Protein AF-A0A660DWX8-F1 (afdb_monomer)

Secondary structure (DSSP, 8-state):
------------S--------S---S-S-SSSSTT--HHHHHHHHHHHHTSEEE-SSBGGG--SEEEEESS-BSBTTBSSS---S-EEEEEEE-TT--EEEEEEETTT--EEEEEE-TT-SS-SSSSPEEE--EEEEEEEEE---S-EE-SS-SB-TTS-BS-SEEEEEEEETTS-EEEEEEETTEEEEEEEEEEEE-SSTT--EEEEEEEEEEEETTEEEEEEEEEEEEE--TTTSPPEEEEES--EEEEEEEEE-

Radius of gyration: 25.74 Å; Cα contacts (8 Å, |Δi|>4): 500; chains: 1; bounding box: 68×74×64 Å

Foldseek 3Di:
DDDDDDDDDDPPDDDDDDDDPDDDDDDPPPPPQVPDDPVVVVVVVVLVVPADEDADEALVVDAADKHKYAQHACDQVHNHGGHHFIKIWGWDADPQRKIKIWIAGPPVRWIWIFIDHPPDPDPGDDGIGTDKDKDWQDFDWALQQDKDFTPAFQADPVRHGPFQWKKFWKAWPVGDTDIWIDDSVGRQWTWDWDKDDPPDPPFQKIKIWIWIWGHDGGIIGTPDWWIWIWHDDPDDDPTDIDTDPITMITGTMMGID

Solvent-accessible surface area (backbone atoms only — not comparable to full-atom values): 14872 Å² total; per-residue (Å²): 134,87,84,87,82,79,89,75,80,79,91,70,91,85,83,82,86,79,88,73,91,76,79,93,78,88,75,95,78,68,83,83,48,83,90,58,56,71,70,56,51,50,53,54,50,48,61,63,72,71,31,57,79,48,65,76,48,50,64,84,74,61,64,73,45,63,38,29,38,36,44,30,30,56,37,86,94,35,53,88,44,67,37,91,57,53,31,39,37,39,28,44,68,48,96,86,54,28,36,40,38,37,38,34,35,68,83,82,65,50,33,30,34,36,44,38,40,71,94,35,101,78,77,23,64,77,69,70,43,77,50,67,48,78,42,77,26,40,75,61,78,40,60,34,83,55,75,40,76,38,79,49,54,53,39,43,99,84,69,46,74,67,38,61,27,30,36,32,36,34,34,33,75,84,73,50,72,54,75,29,53,22,45,72,93,40,49,40,41,29,59,37,77,49,75,47,72,51,93,45,102,82,47,68,43,39,36,38,36,44,35,32,37,41,43,53,56,45,34,38,28,36,80,39,69,40,24,41,34,35,34,62,53,75,102,82,51,74,74,43,76,44,81,50,91,52,39,54,23,44,36,33,34,32,35,29,74

Nearest PDB structures (foldseek):
  6zhi-assembly1_D  TM=6.018E-01  e=7.104E+00  Plasmodium falciparum 3D7
  6zhi-assembly4_C  TM=5.816E-01  e=9.516E+00  Plasmodium falciparum 3D7
  1s2k-assembly1_A  TM=2.632E-01  e=6.444E+00  Scytalidium lignicola
  2ifw-assembly2_B  TM=2.660E-01  e=9.991E+00  Scytalidium lignicola
  2ifr-assembly1_A  TM=2.583E-01  e=9.991E+00  Scytalidium lignicola

Organism: NCBI:txid1296538

pLDDT: mean 71.07, std 20.13, range [27.16, 97.12]

Structure (mmCIF, N/CA/C/O backbone):
data_AF-A0A660DWX8-F1
#
_entry.id   AF-A0A660DWX8-F1
#
loop_
_atom_site.group_PDB
_atom_site.id
_atom_site.type_symbol
_atom_site.label_atom_id
_atom_site.label_alt_id
_atom_site.label_comp_id
_atom_site.label_asym_id
_atom_site.label_entity_id
_atom_site.label_seq_id
_atom_site.pdbx_PDB_ins_code
_atom_site.Cartn_x
_atom_site.Cartn_y
_atom_site.Cartn_z
_atom_site.occupancy
_atom_site.B_iso_or_equiv
_atom_site.auth_seq_id
_atom_site.auth_comp_id
_atom_site.auth_asym_id
_atom_site.auth_atom_id
_atom_site.pdbx_PDB_model_num
ATOM 1 N N . MET A 1 1 ? -0.750 -53.207 26.835 1.00 35.75 1 MET A N 1
ATOM 2 C CA . MET A 1 1 ? 0.235 -53.248 25.727 1.00 35.75 1 MET A CA 1
ATOM 3 C C . MET A 1 1 ? -0.372 -52.439 24.581 1.00 35.75 1 MET A C 1
ATOM 5 O O . MET A 1 1 ? -1.400 -52.860 24.087 1.00 35.75 1 MET A O 1
ATOM 9 N N . GLY A 1 2 ? -0.041 -51.154 24.383 1.00 39.81 2 GLY A N 1
ATOM 10 C CA . GLY A 1 2 ? 1.137 -50.644 23.645 1.00 39.81 2 GLY A CA 1
ATOM 11 C C . GLY A 1 2 ? 0.885 -50.775 22.127 1.00 39.81 2 GLY A C 1
ATOM 12 O O . GLY A 1 2 ? 0.665 -51.892 21.693 1.00 39.81 2 GLY A O 1
ATOM 13 N N . LYS A 1 3 ? 0.868 -49.742 21.268 1.00 34.84 3 LYS A N 1
ATOM 14 C CA . LYS A 1 3 ? 1.733 -48.550 21.159 1.00 34.84 3 LYS A CA 1
ATOM 15 C C . LYS A 1 3 ? 1.036 -47.349 20.475 1.00 34.84 3 LYS A C 1
ATOM 17 O O . LYS A 1 3 ? 0.058 -47.507 19.756 1.00 34.84 3 LYS A O 1
ATOM 22 N N . GLN A 1 4 ? 1.621 -46.174 20.721 1.00 45.66 4 GLN A N 1
ATOM 23 C CA . GLN A 1 4 ? 1.367 -44.840 20.159 1.00 45.66 4 GLN A CA 1
ATOM 24 C C . GLN A 1 4 ? 1.542 -44.745 18.631 1.00 45.66 4 GLN A C 1
ATOM 26 O O . GLN A 1 4 ? 2.301 -45.514 18.046 1.00 45.66 4 GLN A O 1
ATOM 31 N N . GLY A 1 5 ? 0.952 -43.705 18.027 1.00 30.19 5 GLY A N 1
ATOM 32 C CA . GLY A 1 5 ? 1.274 -43.267 16.667 1.00 30.19 5 GLY A CA 1
ATOM 33 C C . GLY A 1 5 ? 0.598 -41.951 16.258 1.00 30.19 5 GLY A C 1
ATOM 34 O O . GLY A 1 5 ? -0.425 -41.984 15.594 1.00 30.19 5 GLY A O 1
ATOM 35 N N . ILE A 1 6 ? 1.182 -40.824 16.683 1.00 32.75 6 ILE A N 1
ATOM 36 C CA . ILE A 1 6 ? 1.404 -39.584 15.906 1.00 32.75 6 ILE A CA 1
ATOM 37 C C . ILE A 1 6 ? 0.184 -38.957 15.183 1.00 32.75 6 ILE A C 1
ATOM 39 O O . ILE A 1 6 ? -0.266 -39.426 14.142 1.00 32.75 6 ILE A O 1
ATOM 43 N N . GLN A 1 7 ? -0.254 -37.787 15.670 1.00 40.47 7 GLN A N 1
ATOM 44 C CA . GLN A 1 7 ? -0.896 -36.773 14.819 1.00 40.47 7 GLN A CA 1
ATOM 45 C C . GLN A 1 7 ? 0.070 -36.321 13.713 1.00 40.47 7 GLN A C 1
ATOM 47 O O . GLN A 1 7 ? 1.230 -36.026 13.995 1.00 40.47 7 GLN A O 1
ATOM 52 N N . PRO A 1 8 ? -0.453 -36.092 12.504 1.00 40.81 8 PRO A N 1
ATOM 53 C CA . PRO A 1 8 ? -0.246 -34.803 11.849 1.00 40.81 8 PRO A CA 1
ATOM 54 C C . PRO A 1 8 ? -1.622 -34.212 11.500 1.00 40.81 8 PRO A C 1
ATOM 56 O O . PRO A 1 8 ? -2.468 -34.859 10.890 1.00 40.81 8 PRO A O 1
ATOM 59 N N . ALA A 1 9 ? -1.987 -33.047 12.033 1.00 32.44 9 ALA A N 1
ATOM 60 C CA . ALA A 1 9 ? -1.557 -31.752 11.512 1.00 32.44 9 ALA A CA 1
ATOM 61 C C . ALA A 1 9 ? -1.877 -31.621 10.008 1.00 32.44 9 ALA A C 1
ATOM 63 O O . ALA A 1 9 ? -1.277 -32.282 9.168 1.00 32.44 9 ALA A O 1
ATOM 64 N N . LEU A 1 10 ? -2.820 -30.727 9.691 1.00 33.38 10 LEU A N 1
ATOM 65 C CA . LEU A 1 10 ? -2.987 -30.116 8.368 1.00 33.38 10 LEU A CA 1
ATOM 66 C C . LEU A 1 10 ? -3.378 -31.052 7.203 1.00 33.38 10 LEU A C 1
ATOM 68 O O . LEU A 1 10 ? -2.613 -31.289 6.276 1.00 33.38 10 LEU A O 1
ATOM 72 N N . ARG A 1 11 ? -4.669 -31.397 7.115 1.00 30.52 11 ARG A N 1
ATOM 73 C CA . ARG A 1 11 ? -5.374 -31.282 5.821 1.00 30.52 11 ARG A CA 1
ATOM 74 C C . ARG A 1 11 ? -6.140 -29.966 5.804 1.00 30.52 11 ARG A C 1
ATOM 76 O O . ARG A 1 11 ? -7.360 -29.910 5.922 1.00 30.52 11 ARG A O 1
ATOM 83 N N . MET A 1 12 ? -5.341 -28.905 5.744 1.00 40.47 12 MET A N 1
ATOM 84 C CA . MET A 1 12 ? -5.750 -27.562 5.372 1.00 40.47 12 MET A CA 1
ATOM 85 C C . MET A 1 12 ? -6.272 -27.557 3.934 1.00 40.47 12 MET A C 1
ATOM 87 O O . MET A 1 12 ? -5.748 -28.257 3.072 1.00 40.47 12 MET A O 1
ATOM 91 N N . LEU A 1 13 ? -7.263 -26.692 3.715 1.00 36.34 13 LEU A N 1
ATOM 92 C CA . LEU A 1 13 ? -7.712 -26.185 2.419 1.00 36.34 13 LEU A CA 1
ATOM 93 C C . LEU A 1 13 ? -8.389 -27.212 1.505 1.00 36.34 13 LEU A C 1
ATOM 95 O O . LEU A 1 13 ? -7.940 -27.529 0.409 1.00 36.34 13 LEU A O 1
ATOM 99 N N . GLY A 1 14 ? -9.568 -27.657 1.931 1.00 35.03 14 GLY A N 1
ATOM 100 C CA . GLY A 1 14 ? -10.550 -28.189 0.996 1.00 35.03 14 GLY A CA 1
ATOM 101 C C . GLY A 1 14 ? -11.754 -28.810 1.679 1.00 35.03 14 GLY A C 1
ATOM 102 O O . GLY A 1 14 ? -11.688 -29.986 2.028 1.00 35.03 14 GLY A O 1
ATOM 103 N N . ARG A 1 15 ? -12.860 -28.054 1.812 1.00 34.03 15 ARG A N 1
ATOM 104 C CA . ARG A 1 15 ? -14.256 -28.523 1.604 1.00 34.03 15 ARG A CA 1
ATOM 105 C C . ARG A 1 15 ? -15.292 -27.448 1.961 1.00 34.03 15 ARG A C 1
ATOM 107 O O . ARG A 1 15 ? -15.261 -26.881 3.041 1.00 34.03 15 ARG A O 1
ATOM 114 N N . ARG A 1 16 ? -16.099 -27.048 0.970 1.00 33.59 16 ARG A N 1
ATOM 115 C CA . ARG A 1 16 ? -17.492 -27.477 0.687 1.00 33.59 16 ARG A CA 1
ATOM 116 C C . ARG A 1 16 ? -18.495 -27.024 1.754 1.00 33.59 16 ARG A C 1
ATOM 118 O O . ARG A 1 16 ? -18.757 -27.739 2.716 1.00 33.59 16 ARG A O 1
ATOM 125 N N . VAL A 1 17 ? -19.104 -25.864 1.501 1.00 28.98 17 VAL A N 1
ATOM 126 C CA . VAL A 1 17 ? -20.312 -25.395 2.191 1.00 28.98 17 VAL A CA 1
ATOM 127 C C . VAL A 1 17 ? -21.474 -26.306 1.793 1.00 28.98 17 VAL A C 1
ATOM 129 O O . VAL A 1 17 ? -21.757 -26.493 0.610 1.00 28.98 17 VAL A O 1
ATOM 132 N N . LYS A 1 18 ? -22.122 -26.915 2.786 1.00 33.00 18 LYS A N 1
ATOM 133 C CA . LYS A 1 18 ? -23.332 -27.719 2.603 1.00 33.00 18 LYS A CA 1
ATOM 134 C C . LYS A 1 18 ? -24.519 -26.750 2.620 1.00 33.00 18 LYS A C 1
ATOM 136 O O . LYS A 1 18 ? -24.783 -26.158 3.662 1.00 33.00 18 LYS A O 1
ATOM 141 N N . MET A 1 19 ? -25.204 -26.556 1.488 1.00 30.94 19 MET A N 1
ATOM 142 C CA . MET A 1 19 ? -26.486 -25.840 1.483 1.00 30.94 19 MET A CA 1
ATOM 143 C C . MET A 1 19 ? -27.497 -26.647 2.299 1.00 30.94 19 MET A C 1
ATOM 145 O O . MET A 1 19 ? -27.744 -27.815 1.998 1.00 30.94 19 MET A O 1
ATOM 149 N N . LEU A 1 20 ? -28.076 -26.024 3.321 1.00 31.80 20 LEU A N 1
ATOM 150 C CA . LEU A 1 20 ? -29.263 -26.525 4.001 1.00 31.80 20 LEU A CA 1
ATOM 151 C C . LEU A 1 20 ? -30.423 -25.597 3.646 1.00 31.80 20 LEU A C 1
ATOM 153 O O . LEU A 1 20 ? -30.502 -24.460 4.097 1.00 31.80 20 LEU A O 1
ATOM 157 N N . THR A 1 21 ? -31.304 -26.102 2.788 1.00 35.97 21 THR A N 1
ATOM 158 C CA . THR A 1 21 ? -32.661 -25.602 2.583 1.00 35.97 21 THR A CA 1
ATOM 159 C C . THR A 1 21 ? -33.424 -25.642 3.903 1.00 35.97 21 THR A C 1
ATOM 161 O O . THR A 1 21 ? -33.606 -26.721 4.466 1.00 35.97 21 THR A O 1
ATOM 164 N N . GLY A 1 22 ? -33.911 -24.490 4.362 1.00 30.03 22 GLY A N 1
ATOM 165 C CA . GLY A 1 22 ? -34.916 -24.414 5.421 1.00 30.03 22 GLY A CA 1
ATOM 166 C C . GLY A 1 22 ? -34.635 -23.339 6.465 1.00 30.03 22 GLY A C 1
ATOM 167 O O . GLY A 1 22 ? -33.806 -23.540 7.341 1.00 30.03 22 GLY A O 1
ATOM 168 N N . LYS A 1 23 ? -35.420 -22.257 6.382 1.00 27.16 23 LYS A N 1
ATOM 169 C CA . LYS A 1 23 ? -35.608 -21.180 7.370 1.00 27.16 23 LYS A CA 1
ATOM 170 C C . LYS A 1 23 ? -34.357 -20.357 7.709 1.00 27.16 23 LYS A C 1
ATOM 172 O O . LYS A 1 23 ? -33.561 -20.706 8.571 1.00 27.16 23 LYS A O 1
ATOM 177 N N . MET A 1 24 ? -34.267 -19.199 7.048 1.00 36.00 24 MET A N 1
ATOM 178 C CA . MET A 1 24 ? -33.574 -18.033 7.589 1.00 36.00 24 MET A CA 1
ATOM 179 C C . MET A 1 24 ? -34.241 -17.651 8.902 1.00 36.00 24 MET A C 1
ATOM 181 O O . MET A 1 24 ? -35.415 -17.290 8.899 1.00 36.00 24 MET A O 1
ATOM 185 N N . ASP A 1 25 ? -33.484 -17.705 9.986 1.00 28.30 25 ASP A N 1
ATOM 186 C CA . ASP A 1 25 ? -33.699 -16.790 11.088 1.00 28.30 25 ASP A CA 1
ATOM 187 C C . ASP A 1 25 ? -32.391 -16.605 11.865 1.00 28.30 25 ASP A C 1
ATOM 189 O O . ASP A 1 25 ? -31.707 -17.571 12.201 1.00 28.30 25 ASP A O 1
ATOM 193 N N . ILE A 1 26 ? -32.105 -15.335 12.160 1.00 28.23 26 ILE A N 1
ATOM 194 C CA . ILE A 1 26 ? -31.146 -14.832 13.154 1.00 28.23 26 ILE A CA 1
ATOM 195 C C . ILE A 1 26 ? -29.673 -14.656 12.696 1.00 28.23 26 ILE A C 1
ATOM 197 O O . ILE A 1 26 ? -28.822 -15.538 12.780 1.00 28.23 26 ILE A O 1
ATOM 201 N N . MET A 1 27 ? -29.417 -13.381 12.367 1.00 28.69 27 MET A N 1
ATOM 202 C CA . MET A 1 27 ? -28.271 -12.528 12.733 1.00 28.69 27 MET A CA 1
ATOM 203 C C . MET A 1 27 ? -27.038 -12.456 11.822 1.00 28.69 27 MET A C 1
ATOM 205 O O . MET A 1 27 ? -26.155 -13.310 11.806 1.00 28.69 27 MET A O 1
ATOM 209 N N . ALA A 1 28 ? -26.956 -11.287 11.181 1.00 30.06 28 ALA A N 1
ATOM 210 C CA . ALA A 1 28 ? -25.842 -10.669 10.469 1.00 30.06 28 ALA A CA 1
ATOM 211 C C . ALA A 1 28 ? -24.608 -10.357 11.354 1.00 30.06 28 ALA A C 1
ATOM 213 O O . ALA A 1 28 ? -23.962 -9.333 11.177 1.00 30.06 28 ALA A O 1
ATOM 214 N N . ASP A 1 29 ? -24.270 -11.236 12.300 1.00 35.34 29 ASP A N 1
ATOM 215 C CA . ASP A 1 29 ? -23.141 -11.072 13.236 1.00 35.34 29 ASP A CA 1
ATOM 216 C C . ASP A 1 29 ? -21.944 -11.984 12.875 1.00 35.34 29 ASP A C 1
ATOM 218 O O . ASP A 1 29 ? -21.023 -12.215 13.660 1.00 35.34 29 ASP A O 1
ATOM 222 N N . ARG A 1 30 ? -21.970 -12.578 11.671 1.00 37.03 30 ARG A N 1
ATOM 223 C CA . ARG A 1 30 ? -20.941 -13.520 11.193 1.00 37.03 30 ARG A CA 1
ATOM 224 C C . ARG A 1 30 ? -20.036 -12.998 10.080 1.00 37.03 30 ARG A C 1
ATOM 226 O O . ARG A 1 30 ? -19.016 -13.635 9.836 1.00 37.03 30 ARG A O 1
ATOM 233 N N . ASP A 1 31 ? -20.332 -11.848 9.479 1.00 36.16 31 ASP A N 1
ATOM 234 C CA . ASP A 1 31 ? -19.535 -11.334 8.352 1.00 36.16 31 ASP A CA 1
ATOM 235 C C . ASP A 1 31 ? -18.411 -10.361 8.757 1.00 36.16 31 ASP A C 1
ATOM 237 O O . ASP A 1 31 ? -17.542 -10.058 7.943 1.00 36.16 31 ASP A O 1
ATOM 241 N N . THR A 1 32 ? -18.344 -9.931 10.021 1.00 38.03 32 THR A N 1
ATOM 242 C CA . THR A 1 32 ? -17.264 -9.066 10.546 1.00 38.03 32 THR A CA 1
ATOM 243 C C . THR A 1 32 ? -16.118 -9.829 11.218 1.00 38.03 32 THR A C 1
ATOM 245 O O . THR A 1 32 ? -15.033 -9.281 11.393 1.00 38.03 32 THR A O 1
ATOM 248 N N . ASN A 1 33 ? -16.299 -11.109 11.551 1.00 38.00 33 ASN A N 1
ATOM 249 C CA . ASN A 1 33 ? -15.343 -11.876 12.359 1.00 38.00 33 ASN A CA 1
ATOM 250 C C . ASN A 1 33 ? -14.430 -12.761 11.514 1.00 38.00 33 ASN A C 1
ATOM 252 O O . ASN A 1 33 ? -14.343 -13.961 11.773 1.00 38.00 33 ASN A O 1
ATOM 256 N N . GLY A 1 34 ? -13.773 -12.181 10.502 1.00 35.72 34 GLY A N 1
ATOM 257 C CA . GLY A 1 34 ? -12.835 -12.869 9.609 1.00 35.72 34 GLY A CA 1
ATOM 258 C C . GLY A 1 34 ? -12.031 -13.967 10.321 1.00 35.72 34 GLY A C 1
ATOM 259 O O . GLY A 1 34 ? -11.048 -13.696 10.996 1.00 35.72 34 GLY A O 1
ATOM 260 N N . LEU A 1 35 ? -12.497 -15.214 10.185 1.00 41.75 35 LEU A N 1
ATOM 261 C CA . LEU A 1 35 ? -11.882 -16.457 10.666 1.00 41.75 35 LEU A CA 1
ATOM 262 C C . LEU A 1 35 ? -11.639 -16.608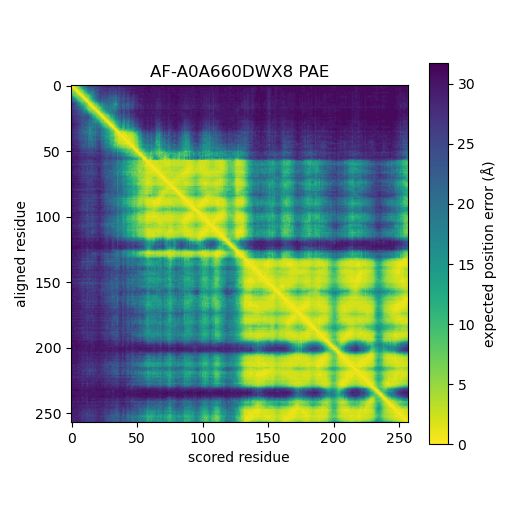 12.186 1.00 41.75 35 LEU A C 1
ATOM 264 O O . LEU A 1 35 ? -11.036 -17.607 12.583 1.00 41.75 35 LEU A O 1
ATOM 268 N N . MET A 1 36 ? -12.118 -15.707 13.051 1.00 37.53 36 MET A N 1
ATOM 269 C CA . MET A 1 36 ? -11.852 -15.802 14.494 1.00 37.53 36 MET A CA 1
ATOM 270 C C . MET A 1 36 ? -12.907 -16.657 15.235 1.00 37.53 36 MET A C 1
ATOM 272 O O . MET A 1 36 ? -14.105 -16.376 15.145 1.00 37.53 36 MET A O 1
ATOM 276 N N . PRO A 1 37 ? -12.507 -17.689 16.010 1.00 41.84 37 PRO A N 1
ATOM 277 C CA . PRO A 1 37 ? -13.422 -18.455 16.858 1.00 41.84 37 PRO A CA 1
ATOM 278 C C . PRO A 1 37 ? -14.137 -17.576 17.899 1.00 41.84 37 PRO A C 1
ATOM 280 O O . PRO A 1 37 ? -13.528 -16.707 18.517 1.00 41.84 37 PRO A O 1
ATOM 283 N N . ALA A 1 38 ? -15.425 -17.828 18.154 1.00 45.94 38 ALA A N 1
ATOM 284 C CA . ALA A 1 38 ? -16.279 -16.977 18.999 1.00 45.94 38 ALA A CA 1
ATOM 285 C C . ALA A 1 38 ? -15.774 -16.772 20.445 1.00 45.94 38 ALA A C 1
ATOM 287 O O . ALA A 1 38 ? -16.075 -15.762 21.079 1.00 45.94 38 ALA A O 1
ATOM 288 N N . ASN A 1 39 ? -15.000 -17.717 20.982 1.00 46.41 39 ASN A N 1
ATOM 289 C CA . ASN A 1 39 ? -14.335 -17.587 22.280 1.00 46.41 39 ASN A CA 1
ATOM 290 C C . ASN A 1 39 ? -13.144 -16.613 22.236 1.00 46.41 39 ASN A C 1
ATOM 292 O O . ASN A 1 39 ? -12.944 -15.871 23.191 1.00 46.41 39 ASN A O 1
ATOM 296 N N . MET A 1 40 ? -12.395 -16.564 21.133 1.00 44.31 40 MET A N 1
ATOM 297 C CA . MET A 1 40 ? -11.345 -15.564 20.923 1.00 44.31 40 MET A CA 1
ATOM 298 C C . MET A 1 40 ? -11.941 -14.179 20.683 1.00 44.31 40 MET A C 1
ATOM 300 O O . MET A 1 40 ? -11.446 -13.225 21.264 1.00 44.31 40 MET A O 1
ATOM 304 N N . VAL A 1 41 ? -13.058 -14.081 19.953 1.00 44.97 41 VAL A N 1
ATOM 305 C CA . VAL A 1 41 ? -13.814 -12.823 19.813 1.00 44.97 41 VAL A CA 1
ATOM 306 C C . VAL A 1 41 ? -14.323 -12.344 21.173 1.00 44.97 41 VAL A C 1
ATOM 308 O O . VAL A 1 41 ? -14.178 -11.175 21.507 1.00 44.97 41 VAL A O 1
ATOM 311 N N . LYS A 1 42 ? -14.860 -13.238 22.016 1.00 46.12 42 LYS A N 1
ATOM 312 C CA . LYS A 1 42 ? -15.243 -12.886 23.395 1.00 46.12 42 LYS A CA 1
ATOM 313 C C . LYS A 1 42 ? -14.054 -12.417 24.229 1.00 46.12 42 LYS A C 1
ATOM 315 O O . LYS A 1 42 ? -14.195 -11.420 24.924 1.00 46.12 42 LYS A O 1
ATOM 320 N N . ASN A 1 43 ? -12.908 -13.088 24.149 1.00 46.44 43 ASN A N 1
ATOM 321 C CA . ASN A 1 43 ? -11.706 -12.673 24.874 1.00 46.44 43 ASN A CA 1
ATOM 322 C C . ASN A 1 43 ? -11.166 -11.332 24.352 1.00 46.44 43 ASN A C 1
ATOM 324 O O . ASN A 1 43 ? -10.808 -10.472 25.147 1.00 46.44 43 ASN A O 1
ATOM 328 N N . GLN A 1 44 ? -11.176 -11.107 23.039 1.00 47.44 44 GLN A N 1
ATOM 329 C CA . GLN A 1 44 ? -10.790 -9.838 22.423 1.00 47.44 44 GLN A CA 1
ATOM 330 C C . GLN A 1 44 ? -11.750 -8.711 22.827 1.00 47.44 44 GLN A C 1
ATOM 332 O O . GLN A 1 44 ? -11.318 -7.645 23.254 1.00 47.44 44 GLN A O 1
ATOM 337 N N . ASN A 1 45 ? -13.056 -8.971 22.807 1.00 42.41 45 ASN A N 1
ATOM 338 C CA . ASN A 1 45 ? -14.064 -8.032 23.288 1.00 42.41 45 ASN A CA 1
ATOM 339 C C . ASN A 1 45 ? -13.921 -7.769 24.795 1.00 42.41 45 ASN A C 1
ATOM 341 O O . ASN A 1 45 ? -14.094 -6.634 25.226 1.00 42.41 45 ASN A O 1
ATOM 345 N N . GLN A 1 46 ? -13.526 -8.763 25.597 1.00 46.38 46 GLN A N 1
ATOM 346 C CA . GLN A 1 46 ? -13.201 -8.570 27.015 1.00 46.38 46 GLN A CA 1
ATOM 347 C C . GLN A 1 46 ? -11.972 -7.671 27.228 1.00 46.38 46 GLN A C 1
ATOM 349 O O . GLN A 1 46 ? -11.972 -6.890 28.181 1.00 46.38 46 GLN A O 1
ATOM 354 N N . ILE A 1 47 ? -10.974 -7.701 26.330 1.00 48.62 47 ILE A N 1
ATOM 355 C CA . ILE A 1 47 ? -9.843 -6.753 26.350 1.00 48.62 47 ILE A CA 1
ATOM 356 C C . ILE A 1 47 ? -10.336 -5.316 26.149 1.00 48.62 47 ILE A C 1
ATOM 358 O O . ILE A 1 47 ? -9.747 -4.407 26.719 1.00 48.62 47 ILE A O 1
ATOM 362 N N . PHE A 1 48 ? -11.412 -5.091 25.390 1.00 50.69 48 PHE A N 1
ATOM 363 C CA . PHE A 1 48 ? -11.993 -3.757 25.183 1.00 50.69 48 PHE A CA 1
ATOM 364 C C . PHE A 1 48 ? -12.980 -3.330 26.284 1.00 50.69 48 PHE A C 1
ATOM 366 O O . PHE A 1 48 ? -13.100 -2.137 26.558 1.00 50.69 48 PHE A O 1
ATOM 373 N N . VAL A 1 49 ? -13.660 -4.281 26.937 1.00 47.78 49 VAL A N 1
ATOM 374 C CA . VAL A 1 49 ? -14.619 -4.023 28.033 1.00 47.78 49 VAL A CA 1
ATOM 375 C C . VAL A 1 49 ? -13.920 -3.584 29.327 1.00 47.78 49 VAL A C 1
ATOM 377 O O . VAL A 1 49 ? -14.476 -2.773 30.061 1.00 47.78 49 VAL A O 1
ATOM 380 N N . ASN A 1 50 ? -12.693 -4.052 29.584 1.00 49.91 50 ASN A N 1
ATOM 381 C CA . ASN A 1 50 ? -11.948 -3.755 30.817 1.00 49.91 50 ASN A CA 1
ATOM 382 C C . ASN A 1 50 ? -10.925 -2.612 30.689 1.00 49.91 50 ASN A C 1
ATOM 384 O O . ASN A 1 50 ? -10.110 -2.419 31.591 1.00 49.91 50 ASN A O 1
ATOM 388 N N . ARG A 1 51 ? -10.924 -1.854 29.585 1.00 59.69 51 ARG A N 1
ATOM 389 C CA . ARG A 1 51 ? -9.994 -0.725 29.435 1.00 59.69 51 ARG A CA 1
ATOM 390 C C . ARG A 1 51 ? -10.455 0.454 30.275 1.00 59.69 51 ARG A C 1
ATOM 392 O O . ARG A 1 51 ? -11.605 0.880 30.169 1.00 59.69 51 ARG A O 1
ATOM 399 N N . THR A 1 52 ? -9.541 1.023 31.054 1.00 61.25 52 THR A N 1
ATOM 400 C CA . THR A 1 52 ? -9.799 2.248 31.814 1.00 61.25 52 THR A CA 1
ATOM 401 C C . THR A 1 52 ? -10.162 3.370 30.848 1.00 61.25 52 THR A C 1
ATOM 403 O O . THR A 1 52 ? -9.338 3.784 30.026 1.00 61.25 52 THR A O 1
ATOM 406 N N . MET A 1 53 ? -11.403 3.853 30.939 1.00 60.53 53 MET A N 1
ATOM 407 C CA . MET A 1 53 ? -11.828 5.041 30.213 1.00 60.53 53 MET A CA 1
ATOM 408 C C . MET A 1 53 ? -11.147 6.247 30.849 1.00 60.53 53 MET A C 1
ATOM 410 O O . MET A 1 53 ? -11.390 6.555 32.014 1.00 60.53 53 MET A O 1
ATOM 414 N N . THR A 1 54 ? -10.261 6.889 30.097 1.00 63.53 54 THR A N 1
ATOM 415 C CA . THR A 1 54 ? -9.519 8.057 30.572 1.00 63.53 54 THR A CA 1
ATOM 416 C C . THR A 1 54 ? -9.928 9.276 29.763 1.00 63.53 54 THR A C 1
ATOM 418 O O . THR A 1 54 ? -10.003 9.215 28.535 1.00 63.53 54 THR A O 1
ATOM 421 N N . THR A 1 55 ? -10.186 10.374 30.465 1.00 63.75 55 THR A N 1
ATOM 422 C CA . THR A 1 55 ? -10.575 11.665 29.893 1.00 63.75 55 THR A CA 1
ATOM 423 C C . THR A 1 55 ? -9.562 12.736 30.297 1.00 63.75 55 THR A C 1
ATOM 425 O O . THR A 1 55 ? -9.010 12.650 31.396 1.00 63.75 55 THR A O 1
ATOM 428 N N . LEU A 1 56 ? -9.364 13.760 29.458 1.00 59.31 56 LEU A N 1
ATOM 429 C CA . LEU A 1 56 ? -8.642 15.000 29.798 1.00 59.31 56 LEU A CA 1
ATOM 430 C C . LEU A 1 56 ? -7.130 14.840 30.065 1.00 59.31 56 LEU A C 1
ATOM 432 O O . LEU A 1 56 ? -6.604 15.326 31.067 1.00 59.31 56 LEU A O 1
ATOM 436 N N . LYS A 1 57 ? -6.417 14.166 29.155 1.00 69.44 57 LYS A N 1
ATOM 437 C CA . LYS A 1 57 ? -4.942 14.146 29.090 1.00 69.44 57 LYS A CA 1
ATOM 438 C C . LYS A 1 57 ? -4.463 14.228 27.642 1.00 69.44 57 LYS A C 1
ATOM 440 O O . LYS A 1 57 ? -5.224 13.906 26.724 1.00 69.44 57 LYS A O 1
ATOM 445 N N . ASN A 1 58 ? -3.213 14.639 27.433 1.00 82.25 58 ASN A N 1
ATOM 446 C CA . ASN A 1 58 ? -2.563 14.456 26.140 1.00 82.25 58 ASN A CA 1
ATOM 447 C C . ASN A 1 58 ? -2.326 12.951 25.922 1.00 82.25 58 ASN A C 1
ATOM 449 O O . ASN A 1 58 ? -1.937 12.244 26.852 1.00 82.25 58 ASN A O 1
ATOM 453 N N . ILE A 1 59 ? -2.571 12.444 24.709 1.00 84.44 59 ILE A N 1
ATOM 454 C CA . ILE A 1 59 ? -2.373 11.024 24.359 1.00 84.44 59 ILE A CA 1
ATOM 455 C C . ILE A 1 59 ? -0.940 10.548 24.656 1.00 84.44 59 ILE A C 1
ATOM 457 O O . ILE A 1 59 ? -0.735 9.376 24.965 1.00 84.44 59 ILE A O 1
ATOM 461 N N . LEU A 1 60 ? 0.043 11.446 24.613 1.00 85.25 60 LEU A N 1
ATOM 462 C CA . LEU A 1 60 ? 1.452 11.114 24.848 1.00 85.25 60 LEU A CA 1
ATOM 463 C C . LEU A 1 60 ? 1.848 11.073 26.331 1.00 85.25 60 LEU A C 1
ATOM 465 O O . LEU A 1 60 ? 2.978 10.717 26.643 1.00 85.25 60 LEU A O 1
ATOM 469 N N . ASP A 1 61 ? 0.936 11.407 27.248 1.00 84.62 61 ASP A N 1
ATOM 470 C CA . ASP A 1 61 ? 1.189 11.326 28.695 1.00 84.62 61 ASP A CA 1
ATOM 471 C C . ASP A 1 61 ? 0.907 9.922 29.260 1.00 84.62 61 ASP A C 1
ATOM 473 O O . ASP A 1 61 ? 1.068 9.667 30.458 1.00 84.62 61 ASP A O 1
ATOM 477 N N . PHE A 1 62 ? 0.412 9.010 28.422 1.00 83.75 62 PHE A N 1
ATOM 478 C CA . PHE A 1 62 ? 0.065 7.657 28.829 1.00 83.75 62 PHE A CA 1
ATOM 479 C C . PHE A 1 62 ? 1.314 6.775 28.878 1.00 83.75 62 PHE A C 1
ATOM 481 O O . PHE A 1 62 ? 2.050 6.650 27.905 1.00 83.75 62 PHE A O 1
ATOM 488 N N . GLY A 1 63 ? 1.537 6.134 30.027 1.00 84.50 63 GLY A N 1
ATOM 489 C CA . GLY A 1 63 ? 2.552 5.090 30.159 1.00 84.50 63 GLY A CA 1
ATOM 490 C C . GLY A 1 63 ? 2.137 3.779 29.476 1.00 84.50 63 GLY A C 1
ATOM 491 O O . GLY A 1 63 ? 1.044 3.695 28.918 1.00 84.50 63 GLY A O 1
ATOM 492 N N . PRO A 1 64 ? 2.981 2.733 29.544 1.00 86.50 64 PRO A N 1
ATOM 493 C CA . PRO A 1 64 ? 2.679 1.430 28.957 1.00 86.50 64 PRO A CA 1
ATOM 494 C C . PRO A 1 64 ? 1.365 0.838 29.482 1.00 86.50 64 PRO A C 1
ATOM 496 O O . PRO A 1 64 ? 1.161 0.739 30.694 1.00 86.50 64 PRO A O 1
ATOM 499 N N . GLY A 1 65 ? 0.480 0.419 28.577 1.00 82.44 65 GLY A N 1
ATOM 500 C CA . GLY A 1 65 ? -0.840 -0.099 28.924 1.00 82.44 65 GLY A CA 1
ATOM 501 C C . GLY A 1 65 ? -1.852 -0.069 27.777 1.00 82.44 65 GLY A C 1
ATOM 502 O O . GLY A 1 65 ? -1.542 0.315 26.654 1.00 82.44 65 GLY A O 1
ATOM 503 N N . PHE A 1 66 ? -3.084 -0.478 28.086 1.00 82.75 66 PHE A N 1
ATOM 504 C CA . PHE A 1 66 ? -4.212 -0.529 27.151 1.00 82.75 66 PHE A CA 1
ATOM 505 C C . PHE A 1 66 ? -5.331 0.393 27.640 1.00 82.75 66 PHE A C 1
ATOM 507 O O . PHE A 1 66 ? -5.900 0.179 28.714 1.00 82.75 66 PHE A O 1
ATOM 514 N N . TYR A 1 67 ? -5.680 1.398 26.844 1.00 82.38 67 TYR A N 1
ATOM 515 C CA . TYR A 1 67 ? -6.587 2.473 27.236 1.00 82.38 67 TYR A CA 1
ATOM 516 C C . TYR A 1 67 ? -7.753 2.622 26.263 1.00 82.38 67 TYR A C 1
ATOM 518 O O . TYR A 1 67 ? -7.676 2.259 25.084 1.00 82.38 67 TYR A O 1
ATOM 526 N N . LYS A 1 68 ? -8.853 3.167 26.785 1.00 82.44 68 LYS A N 1
ATOM 527 C CA . LYS A 1 68 ? -9.969 3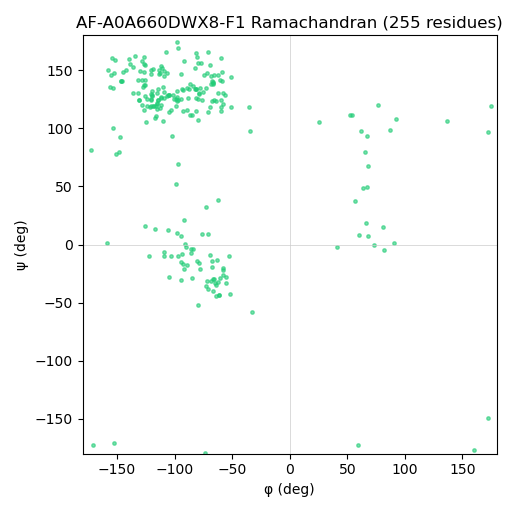.693 26.003 1.00 82.44 68 LYS A CA 1
ATOM 528 C C . LYS A 1 68 ? -10.025 5.195 26.250 1.00 82.44 68 LYS A C 1
ATOM 530 O O . LYS A 1 68 ? -10.083 5.631 27.399 1.00 82.44 68 LYS A O 1
ATOM 535 N N . LEU A 1 69 ? -9.965 5.971 25.182 1.00 80.62 69 LEU A N 1
ATOM 536 C CA . LEU A 1 69 ? -9.818 7.417 25.221 1.00 80.62 69 LEU A CA 1
ATOM 537 C C . LEU A 1 69 ? -11.106 8.104 24.782 1.00 80.62 69 LEU A C 1
ATOM 539 O O . LEU A 1 69 ? -11.811 7.606 23.903 1.00 80.62 69 LEU A O 1
ATOM 543 N N . TYR A 1 70 ? -11.390 9.247 25.395 1.00 81.19 70 TYR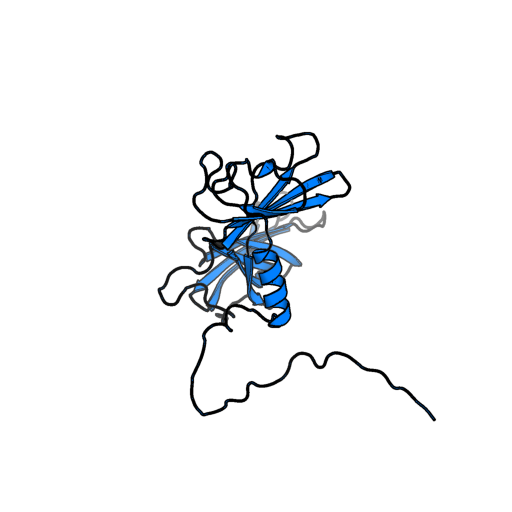 A N 1
ATOM 544 C CA . TYR A 1 70 ? -12.470 10.159 25.025 1.00 81.19 70 TYR A CA 1
ATOM 545 C C . TYR A 1 70 ? -12.120 11.562 25.532 1.00 81.19 70 TYR A C 1
ATOM 547 O O . TYR A 1 70 ? -11.688 11.686 26.679 1.00 81.19 70 TYR A O 1
ATOM 555 N N . GLY A 1 71 ? -12.297 12.614 24.727 1.00 74.38 71 GLY A N 1
ATOM 556 C CA . GLY A 1 71 ? -11.967 13.979 25.160 1.00 74.38 71 GLY A CA 1
ATOM 557 C C . GLY A 1 71 ? -10.474 14.157 25.446 1.00 74.38 71 GLY A C 1
ATOM 558 O O . GLY A 1 71 ? -10.099 14.600 26.530 1.00 74.38 71 GLY A O 1
ATOM 559 N N . VAL A 1 72 ? -9.615 13.714 24.523 1.00 80.38 72 VAL A N 1
ATOM 560 C CA . VAL A 1 72 ? -8.146 13.779 24.657 1.00 80.38 72 VAL A CA 1
ATOM 561 C C . VAL A 1 72 ? -7.530 14.740 23.641 1.00 80.38 72 VAL A C 1
ATOM 563 O O . VAL A 1 72 ? -8.055 14.892 22.533 1.00 80.38 72 VAL A O 1
ATOM 566 N N . LEU A 1 73 ? -6.404 15.354 24.021 1.00 82.75 73 LEU A N 1
ATOM 567 C CA . LEU A 1 73 ? -5.567 16.212 23.168 1.00 82.75 73 LEU A CA 1
ATOM 568 C C . LEU A 1 73 ? -4.457 15.402 22.485 1.00 82.75 73 LEU A C 1
ATOM 570 O O . LEU A 1 73 ? -4.058 14.350 22.981 1.00 82.75 73 LEU A O 1
ATOM 574 N N . GLY A 1 74 ? -3.913 15.905 21.375 1.00 79.00 74 GLY A N 1
ATOM 575 C CA . GLY A 1 74 ? -2.822 15.237 20.657 1.00 79.00 74 GLY A CA 1
ATOM 576 C C . GLY A 1 74 ? -3.272 14.096 19.738 1.00 79.00 74 GLY A C 1
ATOM 577 O O . GLY A 1 74 ? -2.434 13.310 19.296 1.00 79.00 74 GLY A O 1
ATOM 578 N N . HIS A 1 75 ? -4.571 14.004 19.426 1.00 84.31 75 HIS A N 1
ATOM 579 C CA . HIS A 1 75 ? -5.100 13.043 18.455 1.00 84.31 75 HIS A CA 1
ATOM 580 C C . HIS A 1 75 ? -4.590 13.366 17.033 1.00 84.31 75 HIS A C 1
ATOM 582 O O . HIS A 1 75 ? -4.598 14.534 16.651 1.00 84.31 75 HIS A O 1
ATOM 588 N N . PRO A 1 76 ? -4.212 12.377 16.197 1.00 81.12 76 PRO A N 1
ATOM 589 C CA . PRO A 1 76 ? -3.696 12.606 14.839 1.00 81.12 76 PRO A CA 1
ATOM 590 C C . PRO A 1 76 ? -4.593 13.495 13.964 1.00 81.12 76 PRO A C 1
ATOM 592 O O . PRO A 1 76 ? -4.113 14.387 13.275 1.00 81.12 76 PRO A O 1
ATOM 595 N N . LEU A 1 77 ? -5.911 13.270 14.015 1.00 77.00 77 LEU A N 1
ATOM 596 C CA . LEU A 1 77 ? -6.909 14.070 13.285 1.00 77.00 77 LEU A CA 1
ATOM 597 C C . LEU A 1 77 ? -7.244 15.419 13.941 1.00 77.00 77 LEU A C 1
ATOM 599 O O . LEU A 1 77 ? -7.869 16.266 13.309 1.00 77.00 77 LEU A O 1
ATOM 603 N N . SER A 1 78 ? -6.889 15.610 15.212 1.00 76.88 78 SER A N 1
ATOM 604 C CA . SER A 1 78 ? -7.165 16.847 15.941 1.00 76.88 78 SER A CA 1
ATOM 605 C C . SER A 1 78 ? -6.097 17.076 17.016 1.00 76.88 78 SER A C 1
ATOM 607 O O . SER A 1 78 ? -6.306 16.771 18.191 1.00 76.88 78 SER A O 1
ATOM 609 N N . PRO A 1 79 ? -4.898 17.553 16.630 1.00 77.94 79 PRO A N 1
ATOM 610 C CA . PRO A 1 79 ? -3.777 17.630 17.565 1.00 77.94 79 PRO A CA 1
ATOM 611 C C . PRO A 1 79 ? -3.992 18.668 18.672 1.00 77.94 79 PRO A C 1
ATOM 613 O O . PRO A 1 79 ? -3.503 18.492 19.785 1.00 77.94 79 PRO A O 1
ATOM 616 N N . THR A 1 80 ? -4.723 19.743 18.365 1.00 77.56 80 THR A N 1
ATOM 617 C CA . THR A 1 80 ? -4.886 20.928 19.222 1.00 77.56 80 THR A CA 1
ATOM 618 C C . THR A 1 80 ? -6.273 21.070 19.845 1.00 77.56 80 THR A C 1
ATOM 620 O O . THR A 1 80 ? -6.468 21.961 20.668 1.00 77.56 80 THR A O 1
ATOM 623 N N . VAL A 1 81 ? -7.236 20.224 19.470 1.00 78.00 81 VAL A N 1
ATOM 624 C CA . VAL A 1 81 ? -8.617 20.275 19.966 1.00 78.00 81 VAL A CA 1
ATOM 625 C C . VAL A 1 81 ? -8.987 18.914 20.534 1.00 78.00 81 VAL A C 1
ATOM 627 O O . VAL A 1 81 ? -8.600 17.876 20.000 1.00 78.00 81 VAL A O 1
ATOM 630 N N . GLU A 1 82 ? -9.728 18.917 21.638 1.00 80.38 82 GLU A N 1
ATOM 631 C CA . GLU A 1 82 ? -10.207 17.683 22.246 1.00 80.38 82 GLU A CA 1
ATOM 632 C C . GLU A 1 82 ? -11.136 16.935 21.290 1.00 80.38 82 GLU A C 1
ATOM 634 O O . GLU A 1 82 ? -12.084 17.488 20.726 1.00 80.38 82 GLU A O 1
ATOM 639 N N . THR A 1 83 ? -10.866 15.646 21.122 1.00 70.25 83 THR A N 1
ATOM 640 C CA . THR A 1 83 ? -11.702 14.776 20.295 1.00 70.25 83 THR A CA 1
ATOM 641 C C . THR A 1 83 ? -12.975 14.368 21.028 1.00 70.25 83 THR A C 1
ATOM 643 O O . THR A 1 83 ? -12.942 13.965 22.187 1.00 70.25 83 THR A O 1
ATOM 646 N N . SER A 1 84 ? -14.118 14.446 20.345 1.00 69.56 84 SER A N 1
ATOM 647 C CA . SER A 1 84 ? -15.432 14.078 20.898 1.00 69.56 84 SER A CA 1
ATOM 648 C C . SER A 1 84 ? -15.817 12.615 20.659 1.0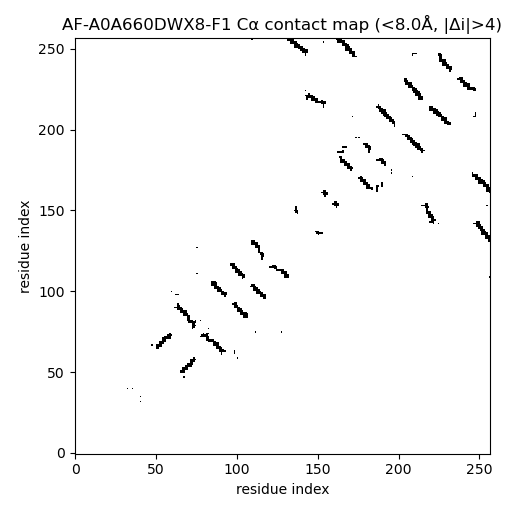0 69.56 84 SER A C 1
ATOM 650 O O . SER A 1 84 ? -16.903 12.191 21.047 1.00 69.56 84 SER A O 1
ATOM 652 N N . TRP A 1 85 ? -14.958 11.838 20.003 1.00 66.25 85 TRP A N 1
ATOM 653 C CA . TRP A 1 85 ? -15.185 10.429 19.701 1.00 66.25 85 TRP A CA 1
ATOM 654 C C . TRP A 1 85 ? -14.310 9.525 20.570 1.00 66.25 85 TRP A C 1
ATOM 656 O O . TRP A 1 85 ? -13.380 9.964 21.245 1.00 66.25 85 TRP A O 1
ATOM 666 N N . VAL A 1 86 ? -14.651 8.238 20.583 1.00 79.50 86 VAL A N 1
ATOM 667 C CA . VAL A 1 86 ? -13.933 7.228 21.358 1.00 79.50 86 VAL A CA 1
ATOM 668 C C . VAL A 1 86 ? -12.771 6.679 20.534 1.00 79.50 86 VAL A C 1
ATOM 670 O O . VAL A 1 86 ? -12.956 6.271 19.387 1.00 79.50 86 VAL A O 1
ATOM 673 N N . SER A 1 87 ? -11.595 6.576 21.141 1.00 81.12 87 SER A N 1
ATOM 674 C CA . SER A 1 87 ? -10.434 5.909 20.542 1.00 81.12 87 SER A CA 1
ATOM 675 C C . SER A 1 87 ? -9.874 4.838 21.477 1.00 81.12 87 SER A C 1
ATOM 677 O O . SER A 1 87 ? -10.157 4.798 22.674 1.00 81.12 87 SER A O 1
ATOM 679 N N . ILE A 1 88 ? -9.091 3.930 20.921 1.00 86.12 88 ILE A N 1
ATOM 680 C CA . ILE A 1 88 ? -8.429 2.825 21.609 1.00 86.12 88 ILE A CA 1
ATOM 681 C C . ILE A 1 88 ? -6.934 3.098 21.499 1.00 86.12 88 ILE A C 1
ATOM 683 O O . ILE A 1 88 ? -6.448 3.291 20.391 1.00 86.12 88 ILE A O 1
ATOM 687 N N . LEU A 1 89 ? -6.224 3.148 22.624 1.00 87.00 89 LEU A N 1
ATOM 688 C CA . LEU A 1 89 ? -4.780 3.385 22.654 1.00 87.00 89 LEU A CA 1
ATOM 689 C C . LEU A 1 89 ? -4.067 2.198 23.292 1.00 87.00 89 LEU A C 1
ATOM 691 O O . LEU A 1 89 ? -4.407 1.810 24.411 1.00 87.00 89 LEU A O 1
ATOM 695 N N . ASP A 1 90 ? -3.054 1.690 22.609 1.00 87.75 90 ASP A N 1
ATOM 696 C CA . ASP A 1 90 ? -2.141 0.665 23.094 1.00 87.75 90 ASP A CA 1
ATOM 697 C C . ASP A 1 90 ? -0.750 1.295 23.196 1.00 87.75 90 ASP A C 1
ATOM 699 O O . ASP A 1 90 ? -0.220 1.808 22.215 1.00 87.75 90 ASP A O 1
ATOM 703 N N . VAL A 1 91 ? -0.159 1.293 24.388 1.00 86.75 91 VAL A N 1
ATOM 704 C CA . VAL A 1 91 ? 1.187 1.824 24.623 1.00 86.75 91 VAL A CA 1
ATOM 705 C C . VAL A 1 91 ? 2.081 0.673 25.041 1.00 86.75 91 VAL A C 1
ATOM 707 O O . VAL A 1 91 ? 1.866 0.051 26.083 1.00 86.75 91 VAL A O 1
ATOM 710 N N . THR A 1 92 ? 3.094 0.383 24.235 1.00 86.56 92 THR A N 1
ATOM 711 C CA . THR A 1 92 ? 4.115 -0.619 24.551 1.00 86.56 92 THR A CA 1
ATOM 712 C C . THR A 1 92 ? 5.458 0.058 24.785 1.00 86.56 92 THR A C 1
ATOM 714 O O . THR A 1 92 ? 5.700 1.167 24.311 1.00 86.56 92 THR A O 1
ATOM 717 N N . GLN A 1 93 ? 6.320 -0.584 25.571 1.00 83.25 93 GLN A N 1
ATOM 718 C CA . GLN A 1 93 ? 7.672 -0.103 25.830 1.00 83.25 93 GLN A CA 1
ATOM 719 C C . GLN A 1 93 ? 8.673 -1.142 25.347 1.00 83.25 93 GLN A C 1
ATOM 721 O O . GLN A 1 93 ? 8.573 -2.313 25.711 1.00 83.25 93 GLN A O 1
ATOM 726 N N . THR A 1 94 ? 9.623 -0.707 24.532 1.00 77.31 94 THR A N 1
ATOM 727 C CA . THR A 1 94 ? 10.764 -1.517 24.099 1.00 77.31 94 THR A CA 1
ATOM 728 C C . THR A 1 94 ? 11.861 -1.520 25.166 1.00 77.31 94 THR A C 1
ATOM 730 O O . THR A 1 94 ? 11.882 -0.681 26.070 1.00 77.31 94 THR A O 1
ATOM 733 N N . ASP A 1 95 ? 12.812 -2.450 25.058 1.00 77.19 95 ASP A N 1
ATOM 734 C CA . ASP A 1 95 ? 13.905 -2.607 26.032 1.00 77.19 95 ASP A CA 1
ATOM 735 C C . ASP A 1 95 ? 14.794 -1.353 26.157 1.00 77.19 95 ASP A C 1
ATOM 737 O O . ASP A 1 95 ? 15.323 -1.063 27.231 1.00 77.19 95 ASP A O 1
ATOM 741 N N . ASP A 1 96 ? 14.910 -0.560 25.084 1.00 76.62 96 ASP A N 1
ATOM 742 C CA . ASP A 1 96 ? 15.596 0.743 25.067 1.00 76.62 96 ASP A CA 1
ATOM 743 C C . ASP A 1 96 ? 14.772 1.877 25.719 1.00 76.62 96 ASP A C 1
ATOM 745 O O . ASP A 1 96 ? 15.165 3.040 25.662 1.00 76.62 96 ASP A O 1
ATOM 749 N N . LYS A 1 97 ? 13.658 1.537 26.383 1.00 78.38 97 LYS A N 1
ATOM 750 C CA . LYS A 1 97 ? 12.696 2.416 27.068 1.00 78.38 97 LYS A CA 1
ATOM 751 C C . LYS A 1 97 ? 11.869 3.328 26.155 1.00 78.38 97 LYS A C 1
ATOM 753 O O . LYS A 1 97 ? 11.127 4.159 26.686 1.00 78.38 97 LYS A O 1
ATOM 758 N N . ARG A 1 98 ? 11.946 3.179 24.830 1.00 82.56 98 ARG A N 1
ATOM 759 C CA . ARG A 1 98 ? 11.087 3.904 23.881 1.00 82.56 98 ARG A CA 1
ATOM 760 C C . ARG A 1 98 ? 9.637 3.460 24.027 1.00 82.56 98 ARG A C 1
ATOM 762 O O . ARG A 1 98 ? 9.350 2.283 24.230 1.00 82.56 98 ARG A O 1
ATOM 769 N N . LEU A 1 99 ? 8.731 4.427 23.949 1.00 85.31 99 LEU A N 1
ATOM 770 C CA . LEU A 1 99 ? 7.296 4.186 23.992 1.00 85.31 99 LEU A CA 1
ATOM 771 C C . LEU A 1 99 ? 6.749 4.147 22.569 1.00 85.31 99 LEU A C 1
ATOM 773 O O . LEU A 1 99 ? 6.930 5.093 21.804 1.00 85.31 99 LEU A O 1
ATOM 777 N N . HIS A 1 100 ? 6.078 3.054 22.231 1.00 85.75 100 HIS A N 1
ATOM 778 C CA . HIS A 1 100 ? 5.351 2.880 20.985 1.00 85.75 100 HIS A CA 1
ATOM 779 C C . HIS A 1 100 ? 3.856 3.000 21.278 1.00 85.75 100 HIS A C 1
ATOM 781 O O . HIS A 1 100 ? 3.284 2.173 21.991 1.00 85.75 100 HIS A O 1
ATOM 787 N N . TYR A 1 101 ? 3.243 4.047 20.741 1.00 86.88 101 TYR A N 1
ATOM 788 C CA . TYR A 1 101 ? 1.824 4.343 20.862 1.00 86.88 101 TYR A CA 1
ATOM 789 C C . TYR A 1 101 ? 1.127 3.864 19.604 1.00 86.88 101 TYR A C 1
ATOM 791 O O . TYR A 1 101 ? 1.477 4.316 18.521 1.00 86.88 101 TYR A O 1
ATOM 799 N N . GLU A 1 102 ? 0.110 3.028 19.742 1.00 88.50 102 GLU A N 1
ATOM 800 C CA . GLU A 1 102 ? -0.783 2.643 18.662 1.00 88.50 102 GLU A CA 1
ATOM 801 C C . GLU A 1 102 ? -2.205 3.100 18.992 1.00 88.50 102 GLU A C 1
ATOM 803 O O . GLU A 1 102 ? -2.789 2.701 19.997 1.00 88.50 102 GLU A O 1
ATOM 808 N N . LEU A 1 103 ? -2.768 3.963 18.154 1.00 86.25 103 LEU A N 1
ATOM 809 C CA . LEU A 1 103 ? -4.092 4.539 18.328 1.00 86.25 103 LEU A CA 1
ATOM 810 C C . LEU A 1 103 ? -5.027 4.012 17.242 1.00 86.25 103 LEU A C 1
ATOM 812 O O . LEU A 1 103 ? -4.745 4.163 16.059 1.00 86.25 103 LEU A O 1
ATOM 816 N N . THR A 1 104 ? -6.171 3.462 17.632 1.00 83.31 104 THR A N 1
ATOM 817 C CA . THR A 1 104 ? -7.273 3.114 16.730 1.00 83.31 104 THR A CA 1
ATOM 818 C C . THR A 1 104 ? -8.460 4.023 17.012 1.00 83.31 104 THR A C 1
ATOM 820 O O . THR A 1 104 ? -8.998 4.024 18.122 1.00 83.31 104 THR A O 1
ATOM 823 N N . ASP A 1 105 ? -8.903 4.783 16.017 1.00 75.62 105 ASP A N 1
ATOM 824 C CA . ASP A 1 105 ? -10.157 5.518 16.117 1.00 75.62 105 ASP A CA 1
ATOM 825 C C . ASP A 1 105 ? -11.347 4.567 15.939 1.00 75.62 105 ASP A C 1
ATOM 827 O O . ASP A 1 105 ? -11.445 3.866 14.934 1.00 75.62 105 ASP A O 1
ATOM 831 N N . THR A 1 106 ? -12.268 4.528 16.908 1.00 69.50 106 THR A N 1
ATOM 832 C CA . THR A 1 106 ? -13.376 3.557 16.857 1.00 69.50 106 THR A CA 1
ATOM 833 C C . THR A 1 106 ? -14.477 3.964 15.888 1.00 69.50 106 THR A C 1
ATOM 835 O O . THR A 1 106 ? -15.239 3.104 15.453 1.00 69.50 106 THR A O 1
ATOM 838 N N . TYR A 1 107 ? -14.564 5.252 15.541 1.00 64.50 107 TYR A N 1
ATOM 839 C CA . TYR A 1 107 ? -15.572 5.754 14.613 1.00 64.50 107 TYR A CA 1
ATOM 840 C C . TYR A 1 107 ? -15.191 5.491 13.151 1.00 64.50 107 TYR A C 1
ATOM 842 O O . TYR A 1 107 ? -15.974 4.918 12.398 1.00 64.50 107 TYR A O 1
ATOM 850 N N . THR A 1 108 ? -13.981 5.879 12.747 1.00 63.16 108 THR A N 1
ATOM 851 C CA . THR A 1 108 ? -13.477 5.716 11.374 1.00 63.16 108 THR A CA 1
ATOM 852 C C . THR A 1 108 ? -12.765 4.385 11.140 1.00 63.16 108 THR A C 1
ATOM 854 O O . THR A 1 108 ? -12.559 4.007 9.991 1.00 63.16 108 THR A O 1
ATOM 857 N N . GLY A 1 109 ? -12.356 3.682 12.199 1.00 64.62 109 GLY A N 1
ATOM 858 C CA . GLY A 1 109 ? -11.529 2.474 12.110 1.00 64.62 109 GLY A CA 1
ATOM 859 C C . GLY A 1 109 ? -10.065 2.743 11.744 1.00 64.62 109 GLY A C 1
ATOM 860 O O . GLY A 1 109 ? -9.280 1.798 11.654 1.00 64.62 109 GLY A O 1
ATOM 861 N N . LYS A 1 110 ? -9.682 4.010 11.536 1.00 70.44 110 LYS A N 1
ATOM 862 C CA . LYS A 1 110 ? -8.318 4.394 11.169 1.00 70.44 110 LYS A CA 1
ATOM 863 C C . LYS A 1 110 ? -7.361 4.141 12.322 1.00 70.44 110 LYS A C 1
ATOM 865 O O . LYS A 1 110 ? -7.712 4.292 13.494 1.00 70.44 110 LYS A O 1
ATOM 870 N N . ARG A 1 111 ? -6.142 3.749 11.970 1.00 80.31 111 ARG A N 1
ATOM 871 C CA . ARG A 1 111 ? -5.088 3.420 12.923 1.00 80.31 111 ARG A CA 1
ATOM 872 C C . ARG A 1 111 ? -3.892 4.323 12.697 1.00 80.31 111 ARG A C 1
ATOM 874 O O . ARG A 1 111 ? -3.598 4.702 11.567 1.00 80.31 111 ARG A O 1
ATOM 881 N N . TRP A 1 112 ? -3.196 4.656 13.769 1.00 84.31 112 TRP A N 1
ATOM 882 C CA . TRP A 1 112 ? -1.952 5.409 13.737 1.00 84.31 112 TRP A CA 1
ATOM 883 C C . TRP A 1 112 ? -0.978 4.824 14.738 1.00 84.31 112 TRP A C 1
ATOM 885 O O . TRP A 1 112 ? -1.392 4.246 15.740 1.00 84.31 112 TRP A O 1
ATOM 895 N N . PHE A 1 113 ? 0.307 5.037 14.500 1.00 85.56 113 PHE A N 1
ATOM 896 C CA . PHE A 1 113 ? 1.330 4.826 15.500 1.00 85.56 113 PHE A CA 1
ATOM 897 C C . PHE A 1 113 ? 2.237 6.039 15.646 1.00 85.56 113 PHE A C 1
ATOM 899 O O . PHE A 1 113 ? 2.352 6.876 14.746 1.00 85.56 113 PHE A O 1
ATOM 906 N N . ARG A 1 114 ? 2.882 6.130 16.802 1.00 83.44 114 ARG A N 1
ATOM 907 C CA . ARG A 1 114 ? 3.941 7.092 17.079 1.00 83.44 114 ARG A CA 1
ATOM 908 C C . ARG A 1 114 ? 4.952 6.470 18.022 1.00 83.44 114 ARG A C 1
ATOM 910 O O . ARG A 1 114 ? 4.578 5.799 18.979 1.00 83.44 114 ARG A O 1
ATOM 917 N N . GLU A 1 115 ? 6.227 6.739 17.782 1.00 83.88 115 GLU A N 1
ATOM 918 C CA . GLU A 1 115 ? 7.300 6.339 18.685 1.00 83.88 115 GLU A CA 1
ATOM 919 C C . GLU A 1 115 ? 7.889 7.557 19.393 1.00 83.88 115 GLU A C 1
ATOM 921 O O . GLU A 1 115 ? 8.226 8.555 18.757 1.00 83.88 115 GLU A O 1
ATOM 926 N N . VAL A 1 116 ? 8.033 7.473 20.715 1.00 80.25 116 VAL A N 1
ATOM 927 C CA . VAL A 1 116 ? 8.606 8.533 21.551 1.00 80.25 116 VAL A CA 1
ATOM 928 C C . VAL A 1 116 ? 9.825 7.989 22.279 1.00 80.25 116 VAL A C 1
ATOM 930 O O . VAL A 1 116 ? 9.748 6.975 22.981 1.00 80.25 116 VAL A O 1
ATOM 933 N N . LEU A 1 117 ? 10.962 8.660 22.100 1.00 77.12 117 LEU A N 1
ATOM 934 C CA . LEU A 1 117 ? 12.203 8.298 22.770 1.00 77.12 117 LEU A CA 1
ATOM 935 C C . LEU A 1 117 ? 12.163 8.717 24.250 1.00 77.12 117 LEU A C 1
ATOM 937 O O . LEU A 1 117 ? 11.584 9.746 24.603 1.00 77.12 117 LEU A O 1
ATOM 941 N N . PRO A 1 118 ? 12.794 7.941 25.143 1.00 66.94 118 PRO A N 1
ATOM 942 C CA . PRO A 1 118 ? 12.834 8.274 26.556 1.00 66.94 118 PRO A CA 1
ATOM 943 C C . PRO A 1 118 ? 13.645 9.558 26.771 1.00 66.94 118 PRO A C 1
ATOM 945 O O . PRO A 1 118 ? 14.811 9.638 26.396 1.00 66.94 118 PRO A O 1
ATOM 948 N N . GLY A 1 119 ? 13.029 10.556 27.410 1.00 60.00 119 GLY A N 1
ATOM 949 C CA . GLY A 1 119 ? 13.680 11.828 27.737 1.00 60.00 119 GLY A CA 1
ATOM 950 C C . GLY A 1 119 ? 13.555 12.927 26.678 1.00 60.00 119 GLY A C 1
ATOM 951 O O . GLY A 1 119 ? 14.054 14.021 26.922 1.00 60.00 119 GLY A O 1
ATOM 952 N N . SER A 1 120 ? 12.853 12.692 25.564 1.00 54.75 120 SER A N 1
ATOM 953 C CA . SER A 1 120 ? 12.433 13.767 24.664 1.00 54.75 120 SER A CA 1
ATOM 954 C C . SER A 1 120 ? 10.924 13.691 24.433 1.00 54.75 120 SER A C 1
ATOM 956 O O . SER A 1 120 ? 10.393 12.725 23.893 1.00 54.75 120 SER A O 1
ATOM 958 N N . ALA A 1 121 ? 10.204 14.721 24.875 1.00 52.41 121 ALA A N 1
ATOM 959 C CA . ALA A 1 121 ? 8.809 14.895 24.473 1.00 52.41 121 ALA A CA 1
ATOM 960 C C . ALA A 1 121 ? 8.703 15.225 22.966 1.00 52.41 121 ALA A C 1
ATOM 962 O O . ALA A 1 121 ? 7.656 14.996 22.359 1.00 52.41 121 ALA A O 1
ATOM 963 N N . ASP A 1 122 ? 9.813 15.682 22.365 1.00 52.03 122 ASP A N 1
ATOM 964 C CA . ASP A 1 122 ? 9.843 16.304 21.040 1.00 52.03 122 ASP A CA 1
ATOM 965 C C . ASP A 1 122 ? 10.757 15.621 19.992 1.00 52.03 122 ASP A C 1
ATOM 967 O O . ASP A 1 122 ? 10.600 15.931 18.816 1.00 52.03 122 ASP A O 1
ATOM 971 N N . ASP A 1 123 ? 11.628 14.652 20.340 1.00 44.19 123 ASP A N 1
ATOM 972 C CA . ASP A 1 123 ? 12.642 14.103 19.395 1.00 44.19 123 ASP A CA 1
ATOM 973 C C . ASP A 1 123 ? 12.499 12.598 19.046 1.00 44.19 123 ASP A C 1
ATOM 975 O O . ASP A 1 123 ? 13.412 11.993 18.483 1.00 44.19 123 ASP A O 1
ATOM 979 N N . GLY A 1 124 ? 11.370 11.953 19.357 1.00 47.22 124 GLY A N 1
ATOM 980 C CA . GLY A 1 124 ? 11.007 10.657 18.747 1.00 47.22 124 GLY A CA 1
ATOM 981 C C . GLY A 1 124 ? 10.424 10.848 17.339 1.00 47.22 124 GLY A C 1
ATOM 982 O O . GLY A 1 124 ? 9.934 11.939 17.057 1.00 47.22 124 GLY A O 1
ATOM 983 N N . MET A 1 125 ? 10.488 9.830 16.459 1.00 47.34 125 MET A N 1
ATOM 984 C CA . MET A 1 125 ? 10.058 9.906 15.043 1.00 47.34 125 MET A CA 1
ATOM 985 C C . MET A 1 125 ? 8.831 10.815 14.866 1.00 47.34 125 MET A C 1
ATOM 987 O O . MET A 1 125 ? 7.788 10.584 15.477 1.00 47.34 125 MET A O 1
ATOM 991 N N . GLY A 1 126 ? 9.006 11.885 14.084 1.00 60.62 126 GLY A N 1
ATOM 992 C CA . GLY A 1 126 ? 8.072 13.003 14.012 1.00 60.62 126 GLY A CA 1
ATOM 993 C C . GLY A 1 126 ? 6.619 12.596 13.765 1.00 60.62 126 GLY A C 1
ATOM 994 O O . GLY A 1 126 ? 6.336 11.686 12.996 1.00 60.62 126 GLY A O 1
ATOM 995 N N . GLY A 1 127 ? 5.695 13.335 14.385 1.00 71.88 127 GLY A N 1
ATOM 996 C CA . GLY A 1 127 ? 4.256 13.232 14.134 1.00 71.88 127 GLY A CA 1
ATOM 997 C C . GLY A 1 127 ? 3.642 11.849 14.386 1.00 71.88 127 GLY A C 1
ATOM 998 O O . GLY A 1 127 ? 4.254 10.941 14.933 1.00 71.88 127 GLY A O 1
ATOM 999 N N . TRP A 1 128 ? 2.371 11.707 14.022 1.00 79.62 128 TRP A N 1
ATOM 1000 C CA . TRP A 1 128 ? 1.694 10.413 13.971 1.00 79.62 128 TRP A CA 1
ATOM 1001 C C . TRP A 1 128 ? 1.821 9.837 12.562 1.00 79.62 128 TRP A C 1
ATOM 1003 O O . TRP A 1 128 ? 1.537 10.536 11.589 1.00 79.62 128 TRP A O 1
ATOM 1013 N N . ALA A 1 129 ? 2.182 8.563 12.450 1.00 77.00 129 ALA A N 1
ATOM 1014 C CA . ALA A 1 129 ? 2.166 7.825 11.195 1.00 77.00 129 ALA A CA 1
ATOM 1015 C C . ALA A 1 129 ? 0.875 7.002 11.098 1.00 77.00 129 ALA A C 1
ATOM 1017 O O . ALA A 1 129 ? 0.499 6.330 12.053 1.00 77.00 129 ALA A O 1
ATOM 1018 N N . ALA A 1 130 ? 0.169 7.052 9.969 1.00 76.00 130 ALA A N 1
ATOM 1019 C CA . ALA A 1 130 ? -1.024 6.229 9.766 1.00 76.00 130 ALA A CA 1
ATOM 1020 C C . ALA A 1 130 ? -0.639 4.756 9.537 1.00 76.00 130 ALA A C 1
ATOM 1022 O O . ALA A 1 130 ? 0.274 4.458 8.767 1.00 76.00 130 ALA A O 1
ATOM 1023 N N . ILE A 1 131 ? -1.345 3.836 10.197 1.00 73.31 131 ILE A N 1
ATOM 1024 C CA . ILE A 1 131 ? -1.313 2.403 9.895 1.00 73.31 131 ILE A CA 1
ATOM 1025 C C . ILE A 1 131 ? -2.446 2.132 8.920 1.00 73.31 131 ILE A C 1
ATOM 1027 O O . ILE A 1 131 ? -3.624 2.238 9.262 1.00 73.31 131 ILE A O 1
ATOM 1031 N N . HIS A 1 132 ? -2.064 1.737 7.720 1.00 68.69 132 HIS A N 1
ATOM 1032 C CA . HIS A 1 132 ? -2.989 1.395 6.661 1.00 68.69 132 HIS A CA 1
ATOM 1033 C C . HIS A 1 132 ? -3.359 -0.087 6.704 1.00 68.69 132 HIS A C 1
ATOM 1035 O O . HIS A 1 132 ? -2.500 -0.956 6.873 1.00 68.69 132 HIS A O 1
ATOM 1041 N N . GLY A 1 133 ? -4.650 -0.382 6.560 1.00 67.88 133 GLY A N 1
ATOM 1042 C CA . GLY A 1 133 ? -5.133 -1.750 6.416 1.00 67.88 133 GLY A CA 1
ATOM 1043 C C . GLY A 1 133 ? -4.932 -2.222 4.981 1.00 67.88 133 GLY A C 1
ATOM 1044 O O . GLY A 1 133 ? -5.412 -1.583 4.053 1.00 67.88 133 GLY A O 1
ATOM 1045 N N . GLU A 1 134 ? -4.254 -3.349 4.775 1.00 80.38 134 GLU A N 1
ATOM 1046 C CA . GLU A 1 134 ? -3.983 -3.865 3.429 1.00 80.38 134 GLU A CA 1
ATOM 1047 C C . GLU A 1 134 ? -4.839 -5.090 3.110 1.00 80.38 134 GLU A C 1
ATOM 1049 O O . GLU A 1 134 ? -4.868 -6.075 3.851 1.00 80.38 134 GLU A O 1
ATOM 1054 N N . VAL A 1 135 ? -5.529 -5.046 1.971 1.00 77.56 135 VAL A N 1
ATOM 1055 C CA . VAL A 1 135 ? -6.345 -6.148 1.459 1.00 77.56 135 VAL A CA 1
ATOM 1056 C C . VAL A 1 135 ? -5.822 -6.562 0.095 1.00 77.56 135 VAL A C 1
ATOM 1058 O O . VAL A 1 135 ? -5.842 -5.784 -0.854 1.00 77.56 135 VAL A O 1
ATOM 1061 N N . VAL A 1 136 ? -5.392 -7.816 -0.033 1.00 85.31 136 VAL A N 1
ATOM 1062 C CA . VAL A 1 136 ? -4.968 -8.367 -1.326 1.00 85.31 136 VAL A CA 1
ATOM 1063 C C . VAL A 1 136 ? -6.186 -8.512 -2.239 1.00 85.31 136 VAL A C 1
ATOM 1065 O O . VAL A 1 136 ? -7.121 -9.252 -1.931 1.00 85.31 136 VAL A O 1
ATOM 1068 N N . LEU A 1 137 ? -6.167 -7.799 -3.364 1.00 88.62 137 LEU A N 1
ATOM 1069 C CA . LEU A 1 137 ? -7.218 -7.799 -4.383 1.00 88.62 137 LEU A CA 1
ATOM 1070 C C . LEU A 1 137 ? -6.919 -8.787 -5.505 1.00 88.62 137 LEU A C 1
ATOM 1072 O O . LEU A 1 137 ? -7.841 -9.336 -6.094 1.00 88.62 137 LEU A O 1
ATOM 1076 N N . TRP A 1 138 ? -5.647 -9.036 -5.801 1.00 93.81 138 TRP A N 1
ATOM 1077 C CA . TRP A 1 138 ? -5.221 -10.024 -6.789 1.00 93.81 138 TRP A CA 1
ATOM 1078 C C . TRP A 1 138 ? -3.779 -10.454 -6.516 1.00 93.81 138 TRP A C 1
ATOM 1080 O O . TRP A 1 138 ? -2.986 -9.669 -5.995 1.00 93.81 138 TRP A O 1
ATOM 1090 N N . GLN A 1 139 ? -3.431 -11.689 -6.872 1.00 91.62 139 GLN A N 1
ATOM 1091 C CA . GLN A 1 139 ? -2.071 -12.211 -6.762 1.00 91.62 139 GLN A CA 1
ATOM 1092 C C . GLN A 1 139 ? -1.782 -13.191 -7.903 1.00 91.62 139 GLN A C 1
ATOM 1094 O O . GLN A 1 139 ? -2.640 -13.994 -8.270 1.00 91.62 139 GLN A O 1
ATOM 1099 N N . GLY A 1 140 ? -0.565 -13.141 -8.442 1.00 86.56 140 GLY A N 1
ATOM 1100 C CA . GLY A 1 140 ? -0.127 -13.991 -9.542 1.00 86.56 140 GLY A CA 1
ATOM 1101 C C . GLY A 1 140 ? 1.241 -13.574 -10.074 1.00 86.56 140 GLY A C 1
ATOM 1102 O O . GLY A 1 140 ? 2.083 -13.085 -9.332 1.00 86.56 140 GLY A O 1
ATOM 1103 N N . SER A 1 141 ? 1.467 -13.792 -11.366 1.00 90.88 141 SER A N 1
ATOM 1104 C CA . SER A 1 141 ? 2.596 -13.234 -12.115 1.00 90.88 141 SER A CA 1
ATOM 1105 C C . SER A 1 141 ? 2.166 -13.141 -13.572 1.00 90.88 141 SER A C 1
ATOM 1107 O O . SER A 1 141 ? 2.100 -14.159 -14.258 1.00 90.88 141 SER A O 1
ATOM 1109 N N . SER A 1 142 ? 1.779 -11.950 -14.020 1.00 92.50 142 SER A N 1
ATOM 1110 C CA . SER A 1 142 ? 1.233 -11.747 -15.365 1.00 92.50 142 SER A CA 1
ATOM 1111 C C . SER A 1 142 ? 1.502 -10.334 -15.861 1.00 92.50 142 SER A C 1
ATOM 1113 O O . SER A 1 142 ? 1.460 -9.388 -15.078 1.00 92.50 142 SER A O 1
ATOM 1115 N N . LYS A 1 143 ? 1.699 -10.178 -17.173 1.00 93.12 143 LYS A N 1
ATOM 1116 C CA . LYS A 1 143 ? 1.726 -8.869 -17.843 1.00 93.12 143 LYS A CA 1
ATOM 1117 C C . LYS A 1 143 ? 0.360 -8.170 -17.842 1.00 93.12 143 LYS A C 1
ATOM 1119 O O . LYS A 1 143 ? 0.301 -6.966 -18.056 1.00 93.12 143 LYS A O 1
ATOM 1124 N N . LEU A 1 144 ? -0.710 -8.911 -17.518 1.00 94.19 144 LEU A N 1
ATOM 1125 C CA . LEU A 1 144 ? -2.104 -8.455 -17.486 1.00 94.19 144 LEU A CA 1
ATOM 1126 C C . LEU A 1 144 ? -2.582 -7.870 -18.827 1.00 94.19 144 LEU A C 1
ATOM 1128 O O . LEU A 1 144 ? -3.388 -6.942 -18.843 1.00 94.19 144 LEU A O 1
ATOM 1132 N N . ASP A 1 145 ? -2.138 -8.470 -19.940 1.00 92.81 145 ASP A N 1
ATOM 1133 C CA . ASP A 1 145 ? -2.526 -8.103 -21.317 1.00 92.81 145 ASP A CA 1
ATOM 1134 C C . ASP A 1 145 ? -4.031 -8.314 -21.594 1.00 92.81 145 ASP A C 1
ATOM 1136 O O . ASP A 1 145 ? -4.586 -7.831 -22.579 1.00 92.81 145 ASP A O 1
ATOM 1140 N N . SER A 1 146 ? -4.710 -9.040 -20.703 1.00 93.88 146 SER A N 1
ATOM 1141 C CA . SER A 1 146 ? -6.161 -9.202 -20.658 1.00 93.88 146 SER A CA 1
ATOM 1142 C C . SER A 1 146 ? -6.676 -8.927 -19.249 1.00 93.88 146 SER A C 1
ATOM 1144 O O . SER A 1 146 ? -5.994 -9.244 -18.271 1.00 93.88 146 SER A O 1
ATOM 1146 N N . ALA A 1 147 ? -7.904 -8.417 -19.145 1.00 95.81 147 ALA A N 1
ATOM 1147 C CA . ALA A 1 147 ? -8.520 -8.111 -17.861 1.00 95.81 147 ALA A CA 1
ATOM 1148 C C . ALA A 1 147 ? -8.599 -9.342 -16.943 1.00 95.81 147 ALA A C 1
ATOM 1150 O O . ALA A 1 147 ? -9.081 -10.406 -17.337 1.00 95.81 147 ALA A O 1
ATOM 1151 N N . VAL A 1 148 ? -8.154 -9.175 -15.699 1.00 96.06 148 VAL A N 1
ATOM 1152 C CA . VAL A 1 148 ? -8.271 -10.173 -14.632 1.00 96.06 148 VAL A CA 1
ATOM 1153 C C . VAL A 1 148 ? -9.320 -9.750 -13.626 1.00 96.06 148 VAL A C 1
ATOM 1155 O O . VAL A 1 148 ? -9.487 -8.565 -13.350 1.00 96.06 148 VAL A O 1
ATOM 1158 N N . LYS A 1 149 ? -10.003 -10.732 -13.041 1.00 96.00 149 LYS A N 1
ATOM 1159 C CA . LYS A 1 149 ? -10.973 -10.493 -11.977 1.00 96.00 149 LYS A CA 1
ATOM 1160 C C . LYS A 1 149 ? -10.278 -10.331 -10.626 1.00 96.00 149 LYS A C 1
ATOM 1162 O O . LYS A 1 149 ? -9.420 -11.140 -10.269 1.00 96.00 149 LYS A O 1
ATOM 1167 N N . LEU A 1 150 ? -10.683 -9.316 -9.872 1.00 92.19 150 LEU A N 1
ATOM 1168 C CA . LEU A 1 150 ? -10.245 -9.073 -8.504 1.00 92.19 150 LEU A CA 1
ATOM 1169 C C . LEU A 1 150 ? -11.043 -9.933 -7.510 1.00 92.19 150 LEU A C 1
ATOM 1171 O O . LEU A 1 150 ? -12.203 -10.283 -7.731 1.00 92.19 150 LEU A O 1
ATOM 1175 N N . LEU A 1 151 ? -10.417 -10.256 -6.380 1.00 88.62 151 LEU A N 1
ATOM 1176 C CA . LEU A 1 151 ? -11.020 -10.985 -5.261 1.00 88.62 151 LEU A CA 1
ATOM 1177 C C . LEU A 1 151 ? -12.136 -10.182 -4.584 1.00 88.62 151 LEU A C 1
ATOM 1179 O O . LEU A 1 151 ? -13.065 -10.765 -4.025 1.00 88.62 151 LEU A O 1
ATOM 1183 N N . LYS A 1 152 ? -12.030 -8.851 -4.618 1.00 85.56 152 LYS A N 1
ATOM 1184 C CA . LYS A 1 152 ? -13.021 -7.899 -4.118 1.00 85.56 152 LYS A CA 1
ATOM 1185 C C . LYS A 1 152 ? -13.084 -6.697 -5.051 1.00 85.56 152 LYS A C 1
ATOM 1187 O O . LYS A 1 152 ? -12.079 -6.340 -5.662 1.00 85.56 152 LYS A O 1
ATOM 1192 N N . SER A 1 153 ? -14.262 -6.089 -5.130 1.00 87.81 153 SER A N 1
ATOM 1193 C CA . SER A 1 153 ? -14.456 -4.837 -5.858 1.00 87.81 153 SER A CA 1
ATOM 1194 C C . SER A 1 153 ? -13.679 -3.702 -5.187 1.00 87.81 153 SER A C 1
ATOM 1196 O O . SER A 1 153 ? -13.590 -3.671 -3.960 1.00 87.81 153 SER A O 1
ATOM 1198 N N . VAL A 1 154 ? -13.160 -2.757 -5.972 1.00 87.25 154 VAL A N 1
ATOM 1199 C CA . VAL A 1 154 ? -12.612 -1.486 -5.468 1.00 87.25 154 VAL A CA 1
ATOM 1200 C C . VAL A 1 154 ? -13.699 -0.452 -5.173 1.00 87.25 154 VAL A C 1
ATOM 1202 O O . VAL A 1 154 ? -13.450 0.510 -4.451 1.00 87.25 154 VAL A O 1
ATOM 1205 N N . LYS A 1 155 ? -14.927 -0.677 -5.658 1.00 83.88 155 LYS A N 1
ATOM 1206 C CA . LYS A 1 155 ? -16.100 0.160 -5.371 1.00 83.88 155 LYS A CA 1
ATOM 1207 C C . LYS A 1 155 ? -17.160 -0.568 -4.553 1.00 83.88 155 LYS A C 1
ATOM 1209 O O . LYS A 1 155 ? -17.395 -1.766 -4.708 1.00 83.88 155 LYS A O 1
ATOM 1214 N N . SER A 1 156 ? -17.848 0.193 -3.716 1.00 77.69 156 SER A N 1
ATOM 1215 C CA . SER A 1 156 ? -19.061 -0.220 -3.017 1.00 77.69 156 SER A CA 1
ATOM 1216 C C . SER A 1 156 ? -20.238 -0.340 -3.988 1.00 77.69 156 SER A C 1
ATOM 1218 O O . SER A 1 156 ? -20.215 0.204 -5.093 1.00 77.69 156 SER A O 1
ATOM 1220 N N . THR A 1 157 ? -21.320 -0.984 -3.548 1.00 76.81 157 THR A N 1
ATOM 1221 C CA . THR A 1 157 ? -22.577 -1.099 -4.313 1.00 76.81 157 THR A CA 1
ATOM 1222 C C . THR A 1 157 ? -23.189 0.250 -4.691 1.00 76.81 157 THR A C 1
ATOM 1224 O O . THR A 1 157 ? -23.950 0.327 -5.648 1.00 76.81 157 THR A O 1
ATOM 1227 N N . ASN A 1 158 ? -22.844 1.313 -3.961 1.00 77.62 158 ASN A N 1
ATOM 1228 C CA . ASN A 1 158 ? -23.328 2.670 -4.203 1.00 77.62 158 ASN A CA 1
ATOM 1229 C C . ASN A 1 158 ? -22.358 3.490 -5.079 1.00 77.62 158 ASN A C 1
ATOM 1231 O O . ASN A 1 158 ? -22.527 4.698 -5.215 1.00 77.62 158 ASN A O 1
ATOM 1235 N N . GLY A 1 159 ? -21.312 2.862 -5.631 1.00 74.75 159 GLY A N 1
ATOM 1236 C CA . GLY A 1 159 ? -20.316 3.497 -6.500 1.00 74.75 159 GLY A CA 1
ATOM 1237 C C . GLY A 1 159 ? -19.203 4.263 -5.773 1.00 74.75 159 GLY A C 1
ATOM 1238 O O . GLY A 1 159 ? -18.270 4.727 -6.425 1.00 74.75 159 GLY A O 1
ATOM 1239 N N . GLY A 1 160 ? -19.260 4.379 -4.442 1.00 79.56 160 GLY A N 1
ATOM 1240 C CA . GLY A 1 160 ? -18.187 4.975 -3.635 1.00 79.56 160 GLY A CA 1
ATOM 1241 C C . GLY A 1 160 ? -16.952 4.073 -3.560 1.00 79.56 160 GLY A C 1
ATOM 1242 O O . GLY A 1 160 ? -17.102 2.852 -3.565 1.00 79.56 160 GLY A O 1
ATOM 1243 N N . GLN A 1 161 ? -15.755 4.658 -3.474 1.00 81.25 161 GLN A N 1
ATOM 1244 C CA . GLN A 1 161 ? -14.491 3.919 -3.348 1.00 81.25 161 GLN A CA 1
ATOM 1245 C C . GLN A 1 161 ? -14.409 3.183 -1.999 1.00 81.25 161 GLN A C 1
ATOM 1247 O O . GLN A 1 161 ? -14.806 3.733 -0.975 1.00 81.25 161 GLN A O 1
ATOM 1252 N N . LEU A 1 162 ? -13.922 1.937 -2.008 1.00 80.81 162 LEU A N 1
ATOM 1253 C CA . LEU A 1 162 ? -13.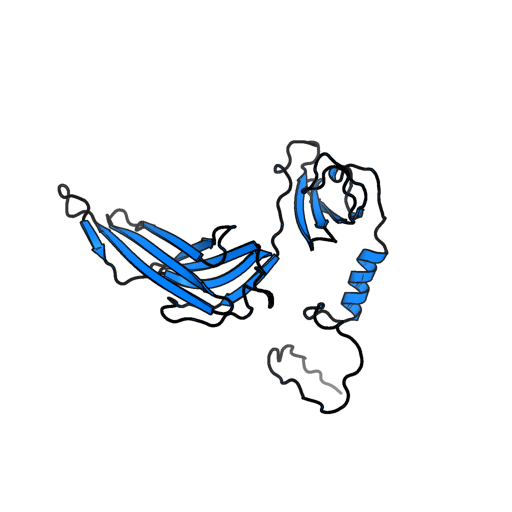716 1.119 -0.800 1.00 80.81 162 LEU A CA 1
ATOM 1254 C C . LEU A 1 162 ? -12.307 1.243 -0.215 1.00 80.81 162 LEU A C 1
ATOM 1256 O O . LEU A 1 162 ? -12.091 0.840 0.925 1.00 80.81 162 LEU A O 1
ATOM 1260 N N . TYR A 1 163 ? -11.366 1.755 -1.003 1.00 83.12 163 TYR A N 1
ATOM 1261 C CA . TYR A 1 163 ? -9.959 1.861 -0.649 1.00 83.12 163 TYR A CA 1
ATOM 1262 C C . TYR A 1 163 ? -9.492 3.302 -0.861 1.00 83.12 163 TYR A C 1
ATOM 1264 O O . TYR A 1 163 ? -9.795 3.900 -1.896 1.00 83.12 163 TYR A O 1
ATOM 1272 N N . ASP A 1 164 ? -8.742 3.829 0.105 1.00 79.31 164 ASP A N 1
ATOM 1273 C CA . ASP A 1 164 ? -8.108 5.151 0.050 1.00 79.31 164 ASP A CA 1
ATOM 1274 C C . ASP A 1 164 ? -7.007 5.177 -1.032 1.00 79.31 164 ASP A C 1
ATOM 1276 O O . ASP A 1 164 ? -6.747 6.208 -1.655 1.00 79.31 164 ASP A O 1
ATOM 1280 N N . GLN A 1 165 ? -6.372 4.029 -1.296 1.00 86.94 165 GLN A N 1
ATOM 1281 C CA . GLN A 1 165 ? -5.372 3.857 -2.350 1.00 86.94 165 GLN A CA 1
ATOM 1282 C C . GLN A 1 165 ? -5.355 2.409 -2.861 1.00 86.94 165 GLN A C 1
ATOM 1284 O O . GLN A 1 165 ? -5.752 1.478 -2.163 1.00 86.94 165 GLN A O 1
ATOM 1289 N N . VAL A 1 166 ? -4.842 2.192 -4.070 1.00 90.00 166 VAL A N 1
ATOM 1290 C CA . VAL A 1 166 ? -4.442 0.867 -4.548 1.00 90.00 166 VAL A CA 1
ATOM 1291 C C . VAL A 1 166 ? -2.954 0.886 -4.871 1.00 90.00 166 VAL A C 1
ATOM 1293 O O . VAL A 1 166 ? -2.466 1.781 -5.557 1.00 90.00 166 VAL A O 1
ATOM 1296 N N . LYS A 1 167 ? -2.215 -0.111 -4.392 1.00 92.12 167 LYS A N 1
ATOM 1297 C CA . LYS A 1 167 ? -0.806 -0.314 -4.736 1.00 92.12 167 LYS A CA 1
ATOM 1298 C C . LYS A 1 167 ? -0.603 -1.656 -5.426 1.00 92.12 167 LYS A C 1
ATOM 1300 O O . LYS A 1 167 ? -1.345 -2.613 -5.204 1.00 92.12 167 LYS A O 1
ATOM 1305 N N . VAL A 1 168 ? 0.405 -1.723 -6.280 1.00 93.00 168 VAL A N 1
ATOM 1306 C CA . VAL A 1 168 ? 0.663 -2.849 -7.175 1.00 93.00 168 VAL A CA 1
ATOM 1307 C C . VAL A 1 168 ? 2.103 -3.282 -7.006 1.00 93.00 168 VAL A C 1
ATOM 1309 O O . VAL A 1 168 ? 3.013 -2.497 -7.259 1.00 93.00 168 VAL A O 1
ATOM 1312 N N . GLN A 1 169 ? 2.318 -4.530 -6.613 1.00 91.56 169 GLN A N 1
ATOM 1313 C CA . GLN A 1 169 ? 3.644 -5.122 -6.653 1.00 91.56 169 GLN A CA 1
ATOM 1314 C C . GLN A 1 169 ? 3.928 -5.600 -8.072 1.00 91.56 169 GLN A C 1
ATOM 1316 O O . GLN A 1 169 ? 3.085 -6.255 -8.696 1.00 91.56 169 GLN A O 1
ATOM 1321 N N . TYR A 1 170 ? 5.117 -5.291 -8.573 1.00 88.25 170 TYR A N 1
ATOM 1322 C CA . TYR A 1 170 ? 5.533 -5.702 -9.901 1.00 88.25 170 TYR A CA 1
ATOM 1323 C C . TYR A 1 170 ? 6.948 -6.265 -9.919 1.00 88.25 170 TYR A C 1
ATOM 1325 O O . TYR A 1 170 ? 7.764 -6.035 -9.022 1.00 88.25 170 TYR A O 1
ATOM 1333 N N . ARG A 1 171 ? 7.227 -6.979 -11.005 1.00 88.94 171 ARG A N 1
ATOM 1334 C CA . ARG A 1 171 ? 8.542 -7.456 -11.398 1.00 88.94 171 ARG A CA 1
ATOM 1335 C C . ARG A 1 171 ? 8.736 -7.229 -12.897 1.00 88.94 171 ARG A C 1
ATOM 1337 O O . ARG A 1 171 ? 7.890 -7.637 -13.687 1.00 88.94 171 ARG A O 1
ATOM 1344 N N . THR A 1 172 ? 9.848 -6.638 -13.315 1.00 85.69 172 THR A N 1
ATOM 1345 C CA . THR A 1 172 ? 10.206 -6.577 -14.739 1.00 85.69 172 THR A CA 1
ATOM 1346 C C . THR A 1 172 ? 10.755 -7.923 -15.219 1.00 85.69 172 THR A C 1
ATOM 1348 O O . THR A 1 172 ? 11.295 -8.715 -14.442 1.00 85.69 172 THR A O 1
ATOM 1351 N N . ASP A 1 173 ? 10.664 -8.196 -16.516 1.00 83.00 173 ASP A N 1
ATOM 1352 C CA . ASP A 1 173 ? 11.299 -9.377 -17.127 1.00 83.00 173 ASP A CA 1
ATOM 1353 C C . ASP A 1 173 ? 12.830 -9.403 -16.895 1.00 83.00 173 ASP A C 1
ATOM 1355 O O . ASP A 1 173 ? 13.439 -10.471 -16.902 1.00 83.00 173 ASP A O 1
ATOM 1359 N N . LEU A 1 174 ? 13.435 -8.246 -16.589 1.00 81.31 174 LEU A N 1
ATOM 1360 C CA . LEU A 1 174 ? 14.839 -8.092 -16.186 1.00 81.31 174 LEU A CA 1
ATOM 1361 C C . LEU A 1 174 ? 15.062 -8.155 -14.661 1.00 81.31 174 LEU A C 1
ATOM 1363 O O . LEU A 1 174 ? 16.075 -7.675 -14.169 1.00 81.31 174 LEU A O 1
ATOM 1367 N N . TYR A 1 175 ? 14.131 -8.751 -13.912 1.00 78.25 175 TYR A N 1
ATOM 1368 C CA . TYR A 1 175 ? 14.253 -9.043 -12.476 1.00 78.25 175 TYR A CA 1
ATOM 1369 C C . TYR A 1 175 ? 14.314 -7.825 -11.533 1.00 78.25 175 TYR A C 1
ATOM 1371 O O . TYR A 1 175 ? 14.659 -7.997 -10.365 1.00 78.25 175 TYR A O 1
ATOM 1379 N N . ASN A 1 176 ? 13.890 -6.632 -11.968 1.00 76.50 176 ASN A N 1
ATOM 1380 C CA . ASN A 1 176 ? 13.685 -5.506 -11.048 1.00 76.50 176 ASN A CA 1
ATOM 1381 C C . ASN A 1 176 ? 12.319 -5.613 -10.381 1.00 76.50 176 ASN A C 1
ATOM 1383 O O . ASN A 1 176 ? 11.315 -5.839 -11.055 1.00 76.50 176 ASN A O 1
ATOM 1387 N N . TYR A 1 177 ? 12.279 -5.420 -9.067 1.00 83.88 177 TYR A N 1
ATOM 1388 C CA . TYR A 1 177 ? 11.064 -5.494 -8.262 1.00 83.88 177 TYR A CA 1
ATOM 1389 C C . TYR A 1 177 ? 10.708 -4.118 -7.720 1.00 83.88 177 TYR A C 1
ATOM 1391 O O . TYR A 1 177 ? 11.590 -3.325 -7.396 1.00 83.88 177 TYR A O 1
ATOM 1399 N N . GLY A 1 178 ? 9.417 -3.847 -7.568 1.00 81.88 178 GLY A N 1
ATOM 1400 C CA . GLY A 1 178 ? 8.981 -2.586 -6.990 1.00 81.88 178 GLY A CA 1
ATOM 1401 C C . GLY A 1 178 ? 7.495 -2.534 -6.688 1.00 81.88 178 GLY A C 1
ATOM 1402 O O . GLY A 1 178 ? 6.772 -3.529 -6.799 1.00 81.88 178 GLY A O 1
ATOM 1403 N N . TRP A 1 179 ? 7.063 -1.336 -6.301 1.00 88.00 179 TRP A N 1
ATOM 1404 C CA . TRP A 1 179 ? 5.673 -1.006 -6.024 1.00 88.00 179 TRP A CA 1
ATOM 1405 C C . TRP A 1 179 ? 5.242 0.199 -6.858 1.00 88.00 179 TRP A C 1
ATOM 1407 O O . TRP A 1 179 ? 5.897 1.238 -6.840 1.00 88.00 179 TRP A O 1
ATOM 1417 N N . GLY A 1 180 ? 4.134 0.055 -7.577 1.00 86.38 180 GLY A N 1
ATOM 1418 C CA . GLY A 1 180 ? 3.386 1.159 -8.165 1.00 86.38 180 GLY A CA 1
ATOM 1419 C C . GLY A 1 180 ? 2.259 1.581 -7.230 1.00 86.38 180 GLY A C 1
ATOM 1420 O O . GLY A 1 180 ? 1.673 0.743 -6.549 1.00 86.38 180 GLY A O 1
ATOM 1421 N N . TYR A 1 181 ? 1.935 2.868 -7.214 1.00 88.56 181 TYR A N 1
ATOM 1422 C CA . TYR A 1 181 ? 0.902 3.424 -6.345 1.00 88.56 181 TYR A CA 1
ATOM 1423 C C . TYR A 1 181 ? -0.113 4.191 -7.178 1.00 88.56 181 TYR A C 1
ATOM 1425 O O . TYR A 1 181 ? 0.257 4.941 -8.084 1.00 88.56 181 TYR A O 1
ATOM 1433 N N . SER A 1 182 ? -1.392 4.014 -6.869 1.00 89.56 182 SER A N 1
ATOM 1434 C CA . SER A 1 182 ? -2.434 4.858 -7.426 1.00 89.56 182 SER A CA 1
ATOM 1435 C C . SER A 1 182 ? -2.333 6.267 -6.855 1.00 89.56 182 SER A C 1
ATOM 1437 O O . SER A 1 182 ? -1.872 6.482 -5.726 1.00 89.56 182 SER A O 1
ATOM 1439 N N . HIS A 1 183 ? -2.824 7.241 -7.614 1.00 78.81 183 HIS A N 1
ATOM 1440 C CA . HIS A 1 183 ? -2.994 8.584 -7.081 1.00 78.81 183 HIS A CA 1
ATOM 1441 C C . HIS A 1 183 ? -4.098 8.570 -6.000 1.00 78.81 183 HIS A C 1
ATOM 1443 O O . HIS A 1 183 ? -5.119 7.913 -6.216 1.00 78.81 183 HIS A O 1
ATOM 1449 N N . PRO A 1 184 ? -3.969 9.306 -4.877 1.00 66.94 184 PRO A N 1
ATOM 1450 C CA . PRO A 1 184 ? -4.993 9.330 -3.820 1.00 66.94 184 PRO A CA 1
ATOM 1451 C C . PRO A 1 184 ? -6.392 9.727 -4.321 1.00 66.94 184 PRO A C 1
ATOM 1453 O O . PRO A 1 184 ? -7.404 9.211 -3.870 1.00 66.94 184 PRO A O 1
ATOM 1456 N N . ASN A 1 185 ? -6.450 10.609 -5.324 1.00 71.88 185 ASN A N 1
ATOM 1457 C CA . ASN A 1 185 ? -7.712 11.058 -5.935 1.00 71.88 185 ASN A CA 1
ATOM 1458 C C . ASN A 1 185 ? -8.174 10.203 -7.132 1.00 71.88 185 ASN A C 1
ATOM 1460 O O . ASN A 1 185 ? -9.208 10.499 -7.727 1.00 71.88 185 ASN A O 1
ATOM 1464 N N . ASN A 1 186 ? -7.401 9.192 -7.534 1.00 78.50 186 ASN A N 1
ATOM 1465 C CA . ASN A 1 186 ? -7.757 8.290 -8.628 1.00 78.50 186 ASN A CA 1
ATOM 1466 C C . ASN A 1 186 ? -7.187 6.882 -8.363 1.00 78.50 186 ASN A C 1
ATOM 1468 O O . ASN A 1 186 ? -6.153 6.523 -8.931 1.00 78.50 186 ASN A O 1
ATOM 1472 N N . PRO A 1 187 ? -7.849 6.070 -7.515 1.00 78.75 187 PRO A N 1
ATOM 1473 C CA . PRO A 1 187 ? -7.384 4.721 -7.188 1.00 78.75 187 PRO A CA 1
ATOM 1474 C C . PRO A 1 187 ? -7.494 3.732 -8.360 1.00 78.75 187 PRO A C 1
ATOM 1476 O O . PRO A 1 187 ? -6.979 2.620 -8.289 1.00 78.75 187 PRO A O 1
ATOM 1479 N N . ASN A 1 188 ? -8.145 4.145 -9.449 1.00 86.50 188 ASN A N 1
ATOM 1480 C CA . ASN A 1 188 ? -8.418 3.313 -10.615 1.00 86.50 188 ASN A CA 1
ATOM 1481 C C . ASN A 1 188 ? -7.254 3.293 -11.620 1.00 86.50 188 ASN A C 1
ATOM 1483 O O . ASN A 1 188 ? -7.312 2.559 -12.601 1.00 86.50 188 ASN A O 1
ATOM 1487 N N . GLU A 1 189 ? -6.220 4.112 -11.420 1.00 91.44 189 GLU A N 1
ATOM 1488 C CA . GLU A 1 189 ? -5.091 4.232 -12.341 1.00 91.44 189 GLU A CA 1
ATOM 1489 C C . GLU A 1 189 ? -3.770 4.127 -11.578 1.00 91.44 189 GLU A C 1
ATOM 1491 O O . GLU A 1 189 ? -3.507 4.909 -10.661 1.00 91.44 189 GLU A O 1
ATOM 1496 N N . ILE A 1 190 ? -2.920 3.181 -11.982 1.00 94.06 190 ILE A N 1
ATOM 1497 C CA . ILE A 1 190 ? -1.554 3.044 -11.471 1.00 94.06 190 ILE A CA 1
ATOM 1498 C C . ILE A 1 190 ? -0.571 3.164 -12.628 1.00 94.06 190 ILE A C 1
ATOM 1500 O O . ILE A 1 190 ? -0.633 2.410 -13.599 1.00 94.06 190 ILE A O 1
ATOM 1504 N N . ARG A 1 191 ? 0.371 4.098 -12.489 1.00 92.12 191 ARG A N 1
ATOM 1505 C CA . ARG A 1 191 ? 1.495 4.271 -13.411 1.00 92.12 191 ARG A CA 1
ATOM 1506 C C . ARG A 1 191 ? 2.741 3.649 -12.805 1.00 92.12 191 ARG A C 1
ATOM 1508 O O . ARG A 1 191 ? 3.091 3.951 -11.667 1.00 92.12 191 ARG A O 1
ATOM 1515 N N . ILE A 1 192 ? 3.406 2.795 -13.571 1.00 88.62 192 ILE A N 1
ATOM 1516 C CA . ILE A 1 192 ? 4.665 2.162 -13.186 1.00 88.62 192 ILE A CA 1
ATOM 1517 C C . ILE A 1 192 ? 5.725 2.656 -14.157 1.00 88.62 192 ILE A C 1
ATOM 1519 O O . ILE A 1 192 ? 5.697 2.290 -15.324 1.00 88.62 192 ILE A O 1
ATOM 1523 N N . ASN A 1 193 ? 6.653 3.475 -13.674 1.00 86.31 193 ASN A N 1
ATOM 1524 C CA . ASN A 1 193 ? 7.817 3.902 -14.441 1.00 86.31 193 ASN A CA 1
ATOM 1525 C C . ASN A 1 193 ? 9.053 3.467 -13.668 1.00 86.31 193 ASN A C 1
ATOM 1527 O O . ASN A 1 193 ? 9.232 3.864 -12.517 1.00 86.31 193 ASN A O 1
ATOM 1531 N N . THR A 1 194 ? 9.868 2.612 -14.266 1.00 80.81 194 THR A N 1
ATOM 1532 C CA . THR A 1 194 ? 11.050 2.065 -13.602 1.00 80.81 194 THR A CA 1
ATOM 1533 C C . THR A 1 194 ? 12.167 1.876 -14.605 1.00 80.81 194 THR A C 1
ATOM 1535 O O . THR A 1 194 ? 11.920 1.609 -15.780 1.00 80.81 194 THR A O 1
ATOM 1538 N N . GLU A 1 195 ? 13.397 2.021 -14.141 1.00 79.44 195 GLU A N 1
ATOM 1539 C CA . GLU A 1 195 ? 14.583 1.791 -14.946 1.00 79.44 195 GLU A CA 1
ATOM 1540 C C . GLU A 1 195 ? 15.297 0.518 -14.501 1.00 79.44 195 GLU A C 1
ATOM 1542 O O . GLU A 1 195 ? 15.243 0.109 -13.338 1.00 79.44 195 GLU A O 1
ATOM 1547 N N . ASN A 1 196 ? 15.955 -0.131 -15.452 1.00 67.50 196 ASN A N 1
ATOM 1548 C CA . ASN A 1 196 ? 16.999 -1.096 -15.180 1.00 67.50 196 ASN A CA 1
ATOM 1549 C C . ASN A 1 196 ? 18.297 -0.563 -15.784 1.00 67.50 196 ASN A C 1
ATOM 1551 O O . ASN A 1 196 ? 18.437 -0.488 -17.011 1.00 67.50 196 ASN A O 1
ATOM 1555 N N . ILE A 1 197 ? 19.200 -0.156 -14.897 1.00 62.50 197 ILE A N 1
ATOM 1556 C CA . ILE A 1 197 ? 20.569 0.215 -15.225 1.00 62.50 197 ILE A CA 1
ATOM 1557 C C . ILE A 1 197 ? 21.367 -1.084 -15.133 1.00 62.50 197 ILE A C 1
ATOM 1559 O O . ILE A 1 197 ? 21.408 -1.698 -14.071 1.00 62.50 197 ILE A O 1
ATOM 1563 N N . GLY A 1 198 ? 21.931 -1.545 -16.250 1.00 54.16 198 GLY A N 1
ATOM 1564 C CA . GLY A 1 198 ? 22.749 -2.755 -16.240 1.00 54.16 198 GLY A CA 1
ATOM 1565 C C . GLY A 1 198 ? 23.940 -2.586 -15.295 1.00 54.16 198 GLY A C 1
ATOM 1566 O O . GLY A 1 198 ? 24.725 -1.661 -15.465 1.00 54.1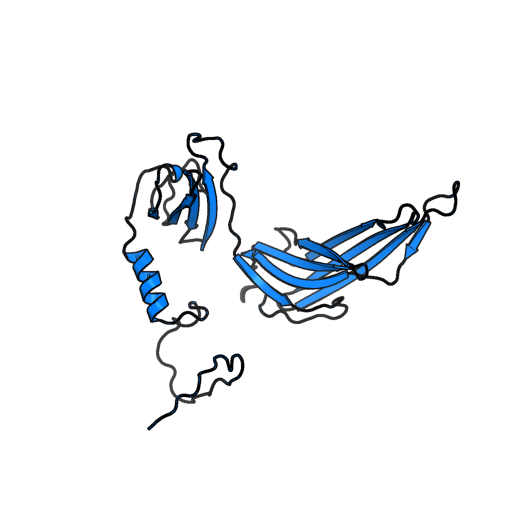6 198 GLY A O 1
ATOM 1567 N N . ASP A 1 199 ? 24.079 -3.491 -14.325 1.00 45.59 199 ASP A N 1
ATOM 1568 C CA . ASP A 1 199 ? 25.122 -3.484 -13.281 1.00 45.59 199 ASP A CA 1
ATOM 1569 C C . ASP A 1 199 ? 26.541 -3.815 -13.798 1.00 45.59 199 ASP A C 1
ATOM 1571 O O . ASP A 1 199 ? 27.465 -4.027 -13.015 1.00 45.59 199 ASP A O 1
ATOM 1575 N N . SER A 1 200 ? 26.742 -3.897 -15.115 1.00 48.66 200 SER A N 1
ATOM 1576 C CA . SER A 1 200 ? 28.057 -4.169 -15.698 1.00 48.66 200 SER A CA 1
ATOM 1577 C C . SER A 1 200 ? 28.658 -2.906 -16.302 1.00 48.66 200 SER A C 1
ATOM 1579 O O . SER A 1 200 ? 28.039 -2.295 -17.173 1.00 48.66 200 SER A O 1
ATOM 1581 N N . ASP A 1 201 ? 29.901 -2.593 -15.921 1.00 48.38 201 ASP A N 1
ATOM 1582 C CA . ASP A 1 201 ? 30.737 -1.504 -16.466 1.00 48.38 201 ASP A CA 1
ATOM 1583 C C . ASP A 1 201 ? 30.881 -1.526 -18.009 1.00 48.38 201 ASP A C 1
ATOM 1585 O O . ASP A 1 201 ? 31.371 -0.572 -18.611 1.00 48.38 201 ASP A O 1
ATOM 1589 N N . GLU A 1 202 ? 30.428 -2.594 -18.674 1.00 49.81 202 GLU A N 1
ATOM 1590 C CA . GLU A 1 202 ? 30.465 -2.774 -20.128 1.00 49.81 202 GLU A CA 1
ATOM 1591 C C . GLU A 1 202 ? 29.108 -2.549 -20.832 1.00 49.81 202 GLU A C 1
ATOM 1593 O O . GLU A 1 202 ? 29.063 -2.462 -22.061 1.00 49.81 202 GLU A O 1
ATOM 1598 N N . SER A 1 203 ? 27.992 -2.408 -20.102 1.00 53.31 203 SER A N 1
ATOM 1599 C CA . SER A 1 203 ? 26.665 -2.202 -20.700 1.00 53.31 203 SER A CA 1
ATOM 1600 C C . SER A 1 203 ? 26.230 -0.737 -20.625 1.00 53.31 203 SER A C 1
ATOM 1602 O O . SER A 1 203 ? 25.581 -0.316 -19.672 1.00 53.31 203 SER A O 1
ATOM 1604 N N . LEU A 1 204 ? 26.503 0.041 -21.676 1.00 59.72 204 LEU A N 1
ATOM 1605 C CA . LEU A 1 204 ? 25.978 1.408 -21.869 1.00 59.72 204 LEU A CA 1
ATOM 1606 C C . LEU A 1 204 ? 24.479 1.425 -22.240 1.00 59.72 204 LEU A C 1
ATOM 1608 O O . LEU A 1 204 ? 24.038 2.265 -23.030 1.00 59.72 204 LEU A O 1
ATOM 1612 N N . THR A 1 205 ? 23.708 0.456 -21.741 1.00 65.81 205 THR A N 1
ATOM 1613 C CA . THR A 1 205 ? 22.298 0.275 -22.081 1.00 65.81 205 THR A CA 1
ATOM 1614 C C . THR A 1 205 ? 21.406 0.469 -20.864 1.00 65.81 205 THR A C 1
ATOM 1616 O O . THR A 1 205 ? 21.489 -0.301 -19.908 1.00 65.81 205 THR A O 1
ATOM 1619 N N . THR A 1 206 ? 20.506 1.446 -20.935 1.00 74.75 206 THR A N 1
ATOM 1620 C CA . THR A 1 206 ? 19.476 1.699 -19.921 1.00 74.75 206 THR A CA 1
ATOM 1621 C C . THR A 1 206 ? 18.131 1.228 -20.445 1.00 74.75 206 THR A C 1
ATOM 1623 O O . THR A 1 206 ? 17.712 1.612 -21.535 1.00 74.75 206 THR A O 1
ATOM 1626 N N . ASN A 1 207 ? 17.422 0.415 -19.667 1.00 77.31 207 ASN A N 1
ATOM 1627 C CA . ASN A 1 207 ? 16.079 -0.036 -20.015 1.00 77.31 207 ASN A CA 1
ATOM 1628 C C . ASN A 1 207 ? 15.058 0.741 -19.191 1.00 77.31 207 ASN A C 1
ATOM 1630 O O . ASN A 1 207 ? 15.024 0.588 -17.975 1.00 77.31 20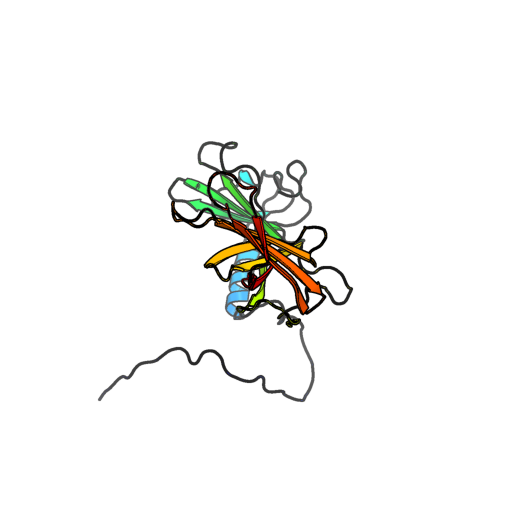7 ASN A O 1
ATOM 1634 N N . LEU A 1 208 ? 14.211 1.539 -19.834 1.00 84.38 208 LEU A N 1
ATOM 1635 C CA . LEU A 1 208 ? 13.044 2.141 -19.196 1.00 84.38 208 LEU A CA 1
ATOM 1636 C C . LEU A 1 208 ? 11.822 1.261 -19.428 1.00 84.38 208 LEU A C 1
ATOM 1638 O O . LEU A 1 208 ? 11.562 0.834 -20.549 1.00 84.38 208 LEU A O 1
ATOM 1642 N N . PHE A 1 209 ? 11.055 1.025 -18.375 1.00 84.75 209 PHE A N 1
ATOM 1643 C CA . PHE A 1 209 ? 9.793 0.304 -18.417 1.00 84.75 209 PHE A CA 1
ATOM 1644 C C . PHE A 1 209 ? 8.662 1.247 -18.031 1.00 84.75 209 PHE A C 1
ATOM 1646 O O . PHE A 1 209 ? 8.739 1.912 -16.997 1.00 84.75 209 PHE A O 1
ATOM 1653 N N . GLU A 1 210 ? 7.609 1.266 -18.843 1.00 90.44 210 GLU A N 1
ATOM 1654 C CA . GLU A 1 210 ? 6.405 2.060 -18.608 1.00 90.44 210 GLU A CA 1
ATOM 1655 C C . GLU A 1 210 ? 5.177 1.153 -18.606 1.00 90.44 210 GLU A C 1
ATOM 1657 O O . GLU A 1 210 ? 4.920 0.410 -19.558 1.00 90.44 210 GLU A O 1
ATOM 1662 N N . GLY A 1 211 ? 4.415 1.236 -17.522 1.00 90.00 211 GLY A N 1
ATOM 1663 C CA . GLY A 1 211 ? 3.199 0.482 -17.276 1.00 90.00 211 GLY A CA 1
ATOM 1664 C C . GLY A 1 211 ? 2.038 1.405 -16.930 1.00 90.00 211 GLY A C 1
ATOM 1665 O O . GLY A 1 211 ? 2.198 2.329 -16.129 1.00 90.00 211 GLY A O 1
ATOM 1666 N N . LEU A 1 212 ? 0.861 1.132 -17.487 1.00 95.06 212 LEU A N 1
ATOM 1667 C CA . LEU A 1 212 ? -0.400 1.752 -17.085 1.00 95.06 212 LEU A CA 1
ATOM 1668 C C . LEU A 1 212 ? -1.400 0.656 -16.740 1.00 95.06 212 LEU A C 1
ATOM 1670 O O . LEU A 1 212 ? -1.940 -0.001 -17.628 1.00 95.06 212 LEU A O 1
ATOM 1674 N N . LEU A 1 213 ? -1.648 0.470 -15.447 1.00 95.94 213 LEU A N 1
ATOM 1675 C CA . LEU A 1 213 ? -2.675 -0.438 -14.962 1.00 95.94 213 LEU A CA 1
ATOM 1676 C C . LEU A 1 213 ? -3.965 0.344 -14.729 1.00 95.94 213 LEU A C 1
ATOM 1678 O O . LEU A 1 213 ? -3.981 1.316 -13.972 1.00 95.94 213 LEU A O 1
ATOM 1682 N N . ILE A 1 214 ? -5.045 -0.117 -15.351 1.00 96.00 214 ILE A N 1
ATOM 1683 C CA . ILE A 1 214 ? -6.393 0.395 -15.134 1.00 96.00 214 ILE A CA 1
ATOM 1684 C C . ILE A 1 214 ? -7.172 -0.616 -14.307 1.00 96.00 214 ILE A C 1
ATOM 1686 O O . ILE A 1 214 ? -7.236 -1.800 -14.644 1.00 96.00 214 ILE A O 1
ATOM 1690 N N . ILE A 1 215 ? -7.777 -0.127 -13.233 1.00 93.44 215 ILE A N 1
ATOM 1691 C CA . ILE A 1 215 ? -8.653 -0.882 -12.353 1.00 93.44 215 ILE A CA 1
ATOM 1692 C C . ILE A 1 215 ? -10.067 -0.332 -12.506 1.00 93.44 215 ILE A C 1
ATOM 1694 O O . ILE A 1 215 ? -10.346 0.829 -12.212 1.00 93.44 215 ILE A O 1
ATOM 1698 N N . SER A 1 216 ? -10.969 -1.181 -12.975 1.00 89.62 216 SER A N 1
ATOM 1699 C CA . SER A 1 216 ? -12.409 -0.969 -12.887 1.00 89.62 216 SER A CA 1
ATOM 1700 C C . SER A 1 216 ? -12.970 -1.744 -11.697 1.00 89.62 216 SER A C 1
ATOM 1702 O O . SER A 1 216 ? -12.248 -2.496 -11.048 1.00 89.62 216 SER A O 1
ATOM 1704 N N . ASP A 1 217 ? -14.259 -1.554 -11.419 1.00 88.75 217 ASP A N 1
ATOM 1705 C CA . ASP A 1 217 ? -14.969 -2.032 -10.228 1.00 88.75 217 ASP A CA 1
ATOM 1706 C C . ASP A 1 217 ? -14.447 -3.370 -9.684 1.00 88.75 217 ASP A C 1
ATOM 1708 O O . ASP A 1 217 ? -13.956 -3.401 -8.562 1.00 88.75 217 ASP A O 1
ATOM 1712 N N . ASP A 1 218 ? -14.451 -4.445 -10.478 1.00 91.31 218 ASP A N 1
ATOM 1713 C CA . ASP A 1 218 ? -13.949 -5.763 -10.075 1.00 91.31 218 ASP A CA 1
ATOM 1714 C C . ASP A 1 218 ? -12.893 -6.359 -11.021 1.00 91.31 218 ASP A C 1
ATOM 1716 O O . ASP A 1 218 ? -12.601 -7.557 -10.930 1.00 91.31 218 ASP A O 1
ATOM 1720 N N . THR A 1 219 ? -12.293 -5.559 -11.908 1.00 95.56 219 THR A N 1
ATOM 1721 C CA . THR A 1 219 ? -11.266 -6.052 -12.838 1.00 95.56 219 THR A CA 1
ATOM 1722 C C . THR A 1 219 ? -10.066 -5.128 -12.964 1.00 95.56 219 THR A C 1
ATOM 1724 O O . THR A 1 219 ? -10.186 -3.918 -12.818 1.00 95.56 219 THR A O 1
ATOM 1727 N N . ALA A 1 220 ? -8.909 -5.696 -13.295 1.00 96.25 220 ALA A N 1
ATOM 1728 C CA . ALA A 1 220 ? -7.690 -4.950 -13.589 1.00 96.25 220 ALA A CA 1
ATOM 1729 C C . ALA A 1 220 ? -7.092 -5.380 -14.933 1.00 96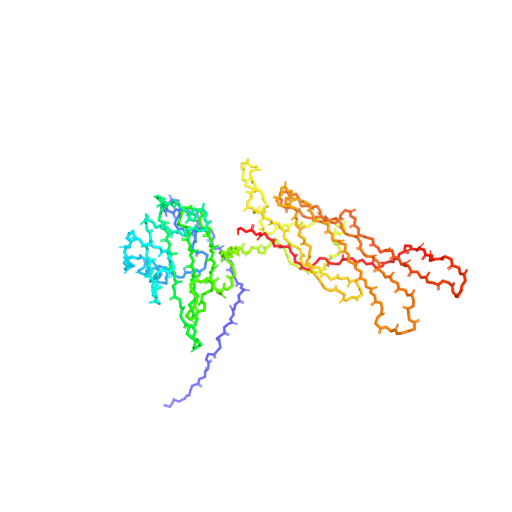.25 220 ALA A C 1
ATOM 1731 O O . ALA A 1 220 ? -7.103 -6.566 -15.261 1.00 96.25 220 ALA A O 1
ATOM 1732 N N . VAL A 1 221 ? -6.555 -4.433 -15.701 1.00 97.12 221 VAL A N 1
ATOM 1733 C CA . VAL A 1 221 ? -5.903 -4.682 -16.996 1.00 97.12 221 VAL A CA 1
ATOM 1734 C C . VAL A 1 221 ? -4.741 -3.719 -17.201 1.00 97.12 221 VAL A C 1
ATOM 1736 O O . VAL A 1 221 ? -4.831 -2.544 -16.841 1.00 97.12 221 VAL A O 1
ATOM 1739 N N . MET A 1 222 ? -3.645 -4.207 -17.775 1.00 95.94 222 MET A N 1
ATOM 1740 C CA . MET A 1 222 ? -2.520 -3.368 -18.173 1.00 95.94 222 MET A CA 1
ATOM 1741 C C . MET A 1 222 ? -2.783 -2.836 -19.584 1.00 95.94 222 MET A C 1
ATOM 1743 O O . MET A 1 222 ? -2.817 -3.597 -20.545 1.00 95.94 222 MET A O 1
ATOM 1747 N N . THR A 1 223 ? -3.019 -1.531 -19.716 1.00 95.62 223 THR A N 1
ATOM 1748 C CA . THR A 1 223 ? -3.329 -0.886 -21.005 1.00 95.62 223 THR A CA 1
ATOM 1749 C C . THR A 1 223 ? -2.087 -0.366 -21.723 1.00 95.62 223 THR A C 1
ATOM 1751 O O . THR A 1 223 ? -2.108 -0.194 -22.940 1.00 95.62 223 THR A O 1
ATOM 1754 N N . LEU A 1 224 ? -0.996 -0.148 -20.987 1.00 94.19 224 LEU A N 1
ATOM 1755 C CA . LEU A 1 224 ? 0.336 0.127 -21.521 1.00 94.19 224 LEU A CA 1
ATOM 1756 C C . LEU A 1 224 ? 1.335 -0.775 -20.808 1.00 94.19 224 LEU A C 1
ATOM 1758 O O . LEU A 1 224 ? 1.342 -0.808 -19.583 1.00 94.19 224 LEU A O 1
ATOM 1762 N N . ASN A 1 225 ? 2.185 -1.465 -21.560 1.00 94.19 225 ASN A N 1
ATOM 1763 C CA . ASN A 1 225 ? 3.300 -2.237 -21.021 1.00 94.19 225 ASN A CA 1
ATOM 1764 C C . ASN A 1 225 ? 4.445 -2.206 -22.034 1.00 94.19 225 ASN A C 1
ATOM 1766 O O . ASN A 1 225 ? 4.448 -2.982 -22.989 1.00 94.19 225 ASN A O 1
ATOM 1770 N N . ARG A 1 226 ? 5.360 -1.243 -21.897 1.00 91.00 226 ARG A N 1
ATOM 1771 C CA . ARG A 1 226 ? 6.428 -1.017 -22.881 1.00 91.00 226 ARG A CA 1
ATOM 1772 C C . ARG A 1 226 ? 7.799 -1.005 -22.223 1.00 91.00 226 ARG A C 1
ATOM 1774 O O . ARG A 1 226 ? 7.955 -0.496 -21.116 1.00 91.00 226 ARG A O 1
ATOM 1781 N N . GLN A 1 227 ? 8.793 -1.461 -22.976 1.00 88.62 227 GLN A N 1
ATOM 1782 C CA . GLN A 1 227 ? 10.205 -1.224 -22.709 1.00 88.62 227 GLN A CA 1
ATOM 1783 C C . GLN A 1 227 ? 10.774 -0.276 -23.768 1.00 88.62 227 GLN A C 1
ATOM 1785 O O . GLN A 1 227 ? 10.553 -0.463 -24.967 1.00 88.62 227 GLN A O 1
ATOM 1790 N N . VAL A 1 228 ? 11.550 0.707 -23.325 1.00 84.38 228 VAL A N 1
ATOM 1791 C CA . VAL A 1 228 ? 12.399 1.549 -24.169 1.00 84.38 228 VAL A CA 1
ATOM 1792 C C . VAL A 1 228 ? 13.847 1.279 -23.791 1.00 84.38 228 VAL A C 1
ATOM 1794 O O . VAL A 1 228 ? 14.233 1.445 -22.636 1.00 84.38 228 VAL A O 1
ATOM 1797 N N . VAL A 1 229 ? 14.645 0.845 -24.758 1.00 81.06 229 VAL A N 1
ATOM 1798 C CA . VAL A 1 229 ? 16.071 0.573 -24.579 1.00 81.06 229 VAL A CA 1
ATOM 1799 C C . VAL A 1 229 ? 16.849 1.776 -25.090 1.00 81.06 229 VAL A C 1
ATOM 1801 O O . VAL A 1 229 ? 16.759 2.122 -26.267 1.00 81.06 229 VAL A O 1
ATOM 1804 N N . TYR A 1 230 ? 17.609 2.413 -24.208 1.00 76.38 230 TYR A N 1
ATOM 1805 C CA . TYR A 1 230 ? 18.560 3.463 -24.546 1.00 76.38 230 TYR A CA 1
ATOM 1806 C C . TYR A 1 230 ? 19.948 2.853 -24.630 1.00 76.38 230 TYR A C 1
ATOM 1808 O O . TYR A 1 230 ? 20.395 2.259 -23.657 1.00 76.38 230 TYR A O 1
ATOM 1816 N N . GLY A 1 231 ? 20.631 2.999 -25.763 1.00 69.12 231 GLY A N 1
ATOM 1817 C CA . GLY A 1 231 ? 21.994 2.503 -25.952 1.00 69.12 231 GLY A CA 1
ATOM 1818 C C . GLY A 1 231 ? 22.914 3.554 -26.564 1.00 69.12 231 GLY A C 1
ATOM 1819 O O . GLY A 1 231 ? 22.506 4.308 -27.457 1.00 69.12 231 GLY A O 1
ATOM 1820 N N . ALA A 1 232 ? 24.167 3.589 -26.105 1.00 55.72 232 ALA A N 1
ATOM 1821 C CA . ALA A 1 232 ? 25.228 4.352 -26.754 1.00 55.72 232 ALA A CA 1
ATOM 1822 C C . ALA A 1 232 ? 25.802 3.567 -27.946 1.00 55.72 232 ALA A C 1
ATOM 1824 O O . ALA A 1 232 ? 26.449 2.536 -27.770 1.00 55.72 232 ALA A O 1
ATOM 1825 N N . ASN A 1 233 ? 25.626 4.081 -29.164 1.00 50.69 233 ASN A N 1
ATOM 1826 C CA . ASN A 1 233 ? 26.412 3.619 -30.307 1.00 50.69 233 ASN A CA 1
ATOM 1827 C C . ASN A 1 233 ? 27.783 4.312 -30.244 1.00 50.69 233 ASN A C 1
ATOM 1829 O O . ASN A 1 233 ? 27.862 5.519 -30.454 1.00 50.69 233 ASN A O 1
ATOM 1833 N N . SER A 1 234 ? 28.830 3.561 -29.880 1.00 47.59 234 SER A N 1
ATOM 1834 C CA . SER A 1 234 ? 30.270 3.893 -29.964 1.00 47.59 234 SER A CA 1
ATOM 1835 C C . SER A 1 234 ? 30.657 5.388 -29.939 1.00 47.59 234 SER A C 1
ATOM 1837 O O . SER A 1 234 ? 30.525 6.066 -30.955 1.00 47.59 234 SER A O 1
ATOM 1839 N N . THR A 1 235 ? 31.196 5.863 -28.806 1.00 50.34 235 THR A N 1
ATOM 1840 C CA . THR A 1 235 ? 32.027 7.078 -28.552 1.00 50.34 235 THR A CA 1
ATOM 1841 C C . THR A 1 235 ? 31.710 8.429 -29.234 1.00 50.34 235 THR A C 1
ATOM 1843 O O . THR A 1 235 ? 32.379 9.410 -28.924 1.00 50.34 235 THR A O 1
ATOM 1846 N N . SER A 1 236 ? 30.714 8.555 -30.113 1.00 49.53 236 SER A N 1
ATOM 1847 C CA . SER A 1 236 ? 30.482 9.774 -30.907 1.00 49.53 236 SER A CA 1
ATOM 1848 C C . SER A 1 236 ? 29.060 9.959 -31.466 1.00 49.53 236 SER A C 1
ATOM 1850 O O . SER A 1 236 ? 28.816 10.960 -32.135 1.00 49.53 236 SER A O 1
ATOM 1852 N N . SER A 1 237 ? 28.104 9.058 -31.201 1.00 48.56 237 SER A N 1
ATOM 1853 C CA . SER A 1 237 ? 26.715 9.184 -31.688 1.00 48.56 237 SER A CA 1
ATOM 1854 C C . SER A 1 237 ? 25.697 9.467 -30.572 1.00 48.56 237 SER A C 1
ATOM 1856 O O . SER A 1 237 ? 25.920 9.062 -29.430 1.00 48.56 237 SER A O 1
ATOM 1858 N N . PRO A 1 238 ? 24.572 10.151 -30.879 1.00 52.34 238 PRO A N 1
ATOM 1859 C CA . PRO A 1 238 ? 23.503 10.398 -29.913 1.00 52.34 238 PRO A CA 1
ATOM 1860 C C . PRO A 1 238 ? 22.932 9.081 -29.374 1.00 52.34 238 PRO A C 1
ATOM 1862 O O . PRO A 1 238 ? 22.889 8.077 -30.087 1.00 52.34 238 PRO A O 1
ATOM 1865 N N . VAL A 1 239 ? 22.482 9.104 -28.115 1.00 62.97 239 VAL A N 1
ATOM 1866 C CA . VAL A 1 239 ? 21.784 7.983 -27.471 1.00 62.97 239 VAL A CA 1
ATOM 1867 C C . VAL A 1 239 ? 20.643 7.531 -28.384 1.00 62.97 239 VAL A C 1
ATOM 1869 O O . VAL A 1 239 ? 19.741 8.311 -28.691 1.00 62.97 239 VAL A O 1
ATOM 1872 N N . SER A 1 240 ? 20.699 6.283 -28.844 1.00 68.38 240 SER A N 1
ATOM 1873 C CA . SER A 1 240 ? 19.627 5.698 -29.649 1.00 68.38 240 SER A CA 1
ATOM 1874 C C . SER A 1 240 ? 18.573 5.097 -28.725 1.00 68.38 240 SER A C 1
ATOM 1876 O O . SER A 1 240 ? 18.925 4.479 -27.721 1.00 68.38 240 SER A O 1
ATOM 1878 N N . ALA A 1 241 ? 17.295 5.305 -29.047 1.00 74.81 241 ALA A N 1
ATOM 1879 C CA . ALA A 1 241 ? 16.171 4.699 -28.346 1.00 74.81 241 ALA A CA 1
ATOM 1880 C C . ALA A 1 241 ? 15.487 3.695 -29.276 1.00 74.81 241 ALA A C 1
ATOM 1882 O O . ALA A 1 241 ? 15.103 4.047 -30.394 1.00 74.81 241 ALA A O 1
ATOM 1883 N N . SER A 1 242 ? 15.325 2.459 -28.820 1.00 80.56 242 SER A N 1
ATOM 1884 C CA . SER A 1 242 ? 14.574 1.418 -29.522 1.00 80.56 242 SER A CA 1
ATOM 1885 C C . SER A 1 242 ? 13.512 0.809 -28.610 1.00 80.56 242 SER A C 1
ATOM 1887 O O . SER A 1 242 ? 13.601 0.872 -27.383 1.00 80.56 242 SER A O 1
ATOM 1889 N N . GLN A 1 243 ? 12.465 0.244 -29.209 1.00 82.56 243 GLN A N 1
ATOM 1890 C CA . GLN A 1 243 ? 11.460 -0.506 -28.463 1.00 82.56 243 GLN A CA 1
ATOM 1891 C C . GLN A 1 243 ? 12.001 -1.905 -28.147 1.00 82.56 243 GLN A C 1
ATOM 1893 O O . GLN A 1 243 ? 12.503 -2.585 -29.041 1.00 82.56 243 GLN A O 1
ATOM 1898 N N . GLY A 1 244 ? 11.904 -2.316 -26.883 1.00 80.81 244 GLY A N 1
ATOM 1899 C CA . GLY A 1 244 ? 12.267 -3.663 -26.442 1.00 80.81 244 GLY A CA 1
ATOM 1900 C C . GLY A 1 244 ? 11.063 -4.607 -26.342 1.00 80.81 244 GLY A C 1
ATOM 1901 O O . GLY A 1 244 ? 9.913 -4.175 -26.425 1.00 80.81 244 GLY A O 1
ATOM 1902 N N . GLU A 1 245 ? 11.333 -5.901 -26.160 1.00 84.06 245 GLU A N 1
ATOM 1903 C CA . GLU A 1 245 ? 10.315 -6.967 -26.062 1.00 84.06 245 GLU A CA 1
ATOM 1904 C C . GLU A 1 245 ? 9.959 -7.346 -24.610 1.00 84.06 245 GLU A C 1
ATOM 1906 O O . GLU A 1 245 ? 9.005 -8.089 -24.355 1.00 84.06 245 GLU A O 1
ATOM 1911 N N . ALA A 1 246 ? 10.727 -6.849 -23.641 1.00 85.19 246 ALA A N 1
ATOM 1912 C CA . ALA A 1 246 ? 10.521 -7.106 -22.225 1.00 85.19 246 ALA A CA 1
ATOM 1913 C C . ALA A 1 246 ? 9.406 -6.203 -21.662 1.00 85.19 246 ALA A C 1
ATOM 1915 O O . ALA A 1 246 ? 9.047 -5.178 -22.241 1.00 85.19 246 ALA A O 1
ATOM 1916 N N . GLY A 1 247 ? 8.848 -6.568 -20.511 1.00 88.56 247 GLY A N 1
ATOM 1917 C CA . GLY A 1 247 ? 7.778 -5.798 -19.883 1.00 88.56 247 GLY A CA 1
ATOM 1918 C C . GLY A 1 247 ? 7.715 -5.937 -18.370 1.00 88.56 247 GLY A C 1
ATOM 1919 O O . GLY A 1 247 ? 8.597 -6.498 -17.714 1.00 88.56 247 GLY A O 1
ATOM 1920 N N . ILE A 1 248 ? 6.638 -5.393 -17.822 1.00 91.00 248 ILE A N 1
ATOM 1921 C CA . ILE A 1 248 ? 6.299 -5.415 -16.406 1.00 91.00 248 ILE A CA 1
ATOM 1922 C C . ILE A 1 248 ? 5.297 -6.545 -16.173 1.00 91.00 248 ILE A C 1
ATOM 1924 O O . ILE A 1 248 ? 4.251 -6.604 -16.816 1.00 91.00 248 ILE A O 1
ATOM 1928 N N . ASN A 1 249 ? 5.601 -7.422 -15.223 1.00 91.19 249 ASN A N 1
ATOM 1929 C CA . ASN A 1 249 ? 4.677 -8.411 -14.692 1.00 91.19 249 ASN A CA 1
ATOM 1930 C C . ASN A 1 249 ? 4.139 -7.902 -13.358 1.00 91.19 249 ASN A C 1
ATOM 1932 O O . ASN A 1 249 ? 4.904 -7.616 -12.438 1.00 91.19 249 ASN A O 1
ATOM 1936 N N . VAL A 1 250 ? 2.823 -7.827 -13.225 1.00 92.75 250 VAL A N 1
ATOM 1937 C CA . VAL A 1 250 ? 2.171 -7.579 -11.943 1.00 92.75 250 VAL A CA 1
ATOM 1938 C C . VAL A 1 250 ? 2.156 -8.880 -11.153 1.00 92.75 250 VAL A C 1
ATOM 1940 O O . VAL A 1 250 ? 1.742 -9.926 -11.663 1.00 92.75 250 VAL A O 1
ATOM 1943 N N . THR A 1 251 ? 2.618 -8.816 -9.905 1.00 90.69 251 THR A N 1
ATOM 1944 C CA . THR A 1 251 ? 2.647 -9.962 -8.989 1.00 90.69 251 THR A CA 1
ATOM 1945 C C . THR A 1 251 ? 1.561 -9.882 -7.925 1.00 90.69 251 THR A C 1
ATOM 1947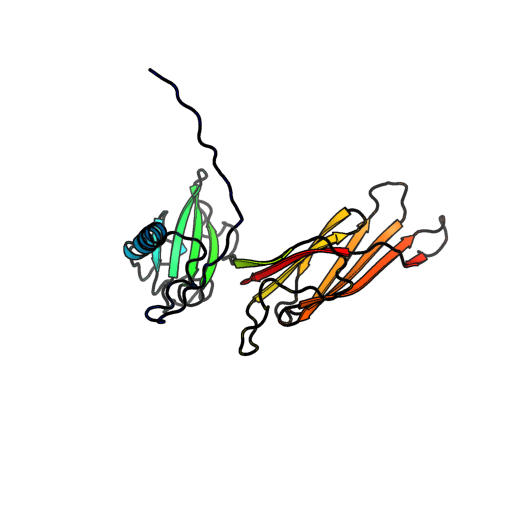 O O . THR A 1 251 ? 1.073 -10.908 -7.447 1.00 90.69 251 THR A O 1
ATOM 1950 N N . GLN A 1 252 ? 1.139 -8.667 -7.570 1.00 92.69 252 GLN A N 1
ATOM 1951 C CA . GLN A 1 252 ? 0.109 -8.444 -6.563 1.00 92.69 252 GLN A CA 1
ATOM 1952 C C . GLN A 1 252 ? -0.600 -7.103 -6.771 1.00 92.69 252 GLN A C 1
ATOM 1954 O O . GLN A 1 252 ? 0.034 -6.120 -7.141 1.00 92.69 252 GLN A O 1
ATOM 1959 N N . ILE A 1 253 ? -1.898 -7.048 -6.472 1.00 93.50 253 ILE A N 1
ATOM 1960 C CA . ILE A 1 253 ? -2.683 -5.810 -6.361 1.00 93.50 253 ILE A CA 1
ATOM 1961 C C . ILE A 1 253 ? -3.254 -5.758 -4.945 1.00 93.50 253 ILE A C 1
ATOM 1963 O O . ILE A 1 253 ? -3.844 -6.737 -4.482 1.00 93.50 253 ILE A O 1
ATOM 1967 N N . VAL A 1 254 ? -3.074 -4.634 -4.254 1.00 88.75 254 VAL A N 1
ATOM 1968 C CA . VAL A 1 254 ? -3.430 -4.450 -2.842 1.00 88.75 254 VAL A CA 1
ATOM 1969 C C . VAL A 1 254 ? -4.233 -3.165 -2.675 1.00 88.75 254 VAL A C 1
ATOM 1971 O O . VAL A 1 254 ? -3.769 -2.092 -3.049 1.00 88.75 254 VAL A O 1
ATOM 1974 N N . GLY A 1 255 ? -5.426 -3.276 -2.097 1.00 84.69 255 GLY A N 1
ATOM 1975 C CA . GLY A 1 255 ? -6.225 -2.140 -1.651 1.00 84.69 255 GLY A CA 1
ATOM 1976 C C . GLY A 1 255 ? -5.790 -1.695 -0.259 1.00 84.69 255 GLY A C 1
ATOM 1977 O O . GLY A 1 255 ? -5.566 -2.532 0.617 1.00 84.69 255 GLY A O 1
ATOM 1978 N N . VAL A 1 256 ? -5.667 -0.387 -0.075 1.00 82.12 256 VAL A N 1
ATOM 1979 C CA . VAL A 1 256 ? -5.251 0.276 1.161 1.00 82.12 256 VAL A CA 1
ATOM 1980 C C . VAL A 1 256 ? -6.456 0.991 1.768 1.00 82.12 256 VAL A C 1
ATOM 1982 O O . VAL A 1 256 ? -7.116 1.770 1.083 1.00 82.12 256 VAL A O 1
ATOM 1985 N N . ILE A 1 257 ? -6.744 0.692 3.033 1.00 75.06 257 ILE A N 1
ATOM 1986 C CA . ILE A 1 257 ? -7.809 1.274 3.864 1.00 75.06 257 ILE A CA 1
ATOM 1987 C C . ILE A 1 257 ? -7.181 2.205 4.905 1.00 75.06 257 ILE A C 1
ATOM 1989 O O . ILE A 1 257 ? -6.092 1.857 5.427 1.00 75.06 257 ILE A O 1
#

Sequence (257 aa):
MGKQGIQPALRMLGRRVKMLTGKMDIMADRDTNGLMPANMVKNQNQIFVNRTMTTLKNILDFGPGFYKLYGVLGHPLSPTVETSWVSILDVTQTDDKRLHYELTDTYTGKRWFREVLPGSADDGMGGWAAIHGEVVLWQGSSKLDSAVKLLKSVKSTNGGQLYDQVKVQYRTDLYNYGWGYSHPNNPNEIRINTENIGDSDESLTTNLFEGLLIISDDTAVMTLNRQVVYGANSTSSPVSASQGEAGINVTQIVGVI

Mean predicted aligned error: 16.79 Å